Protein AF-A0A3R7CL82-F1 (afdb_monomer)

Foldseek 3Di:
DFDDDPDDDGDDDDDDDDPPDPDPDDPVVVVVVVVVVVVVVVVVCVVVPDDPVPDPVPDDPVVVVVVVVVVVVVVVVLVVVLVVLVVCQVCVVVVVHDNVNSPVSCVSNVVPVPPPLDLVQFPAKDALDCFPVCVVPNDNVQSLQKMWTDGNPDPGIDIDGHPDSVVVVVVRVVSVVVSVVVD

Structure (mmCIF, N/CA/C/O backbone):
data_AF-A0A3R7CL82-F1
#
_entry.id   AF-A0A3R7CL82-F1
#
loop_
_atom_site.group_PDB
_atom_site.id
_atom_site.type_symbol
_atom_site.label_atom_id
_atom_site.label_alt_id
_atom_site.label_comp_id
_atom_site.label_asym_id
_atom_site.label_entity_id
_atom_site.label_seq_id
_atom_site.pdbx_PDB_ins_code
_atom_site.Cartn_x
_atom_site.Cartn_y
_atom_site.Cartn_z
_atom_site.occupancy
_atom_site.B_iso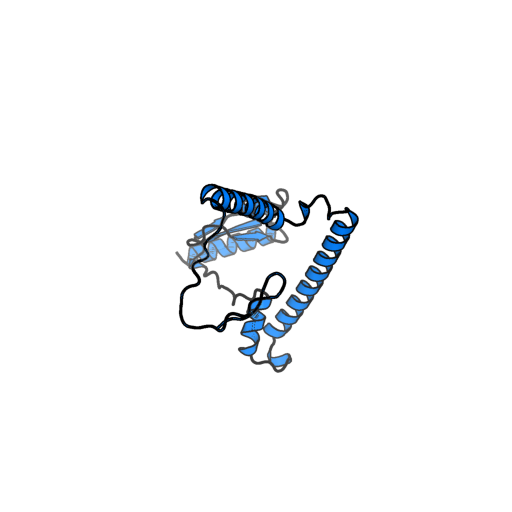_or_equiv
_atom_site.auth_seq_id
_atom_site.auth_comp_id
_atom_site.auth_asym_id
_atom_site.auth_atom_id
_atom_site.pdbx_PDB_model_num
ATOM 1 N N . HIS A 1 1 ? 61.650 28.612 25.345 1.00 35.94 1 HIS A N 1
ATOM 2 C CA . HIS A 1 1 ? 62.786 28.063 24.583 1.00 35.94 1 HIS A CA 1
ATOM 3 C C . HIS A 1 1 ? 62.285 26.930 23.707 1.00 35.94 1 HIS A C 1
ATOM 5 O O . HIS A 1 1 ? 61.922 25.889 24.235 1.00 35.94 1 HIS A O 1
ATOM 11 N N . VAL A 1 2 ? 62.213 27.158 22.397 1.00 36.62 2 VAL A N 1
ATOM 12 C CA . VAL A 1 2 ? 62.043 26.098 21.398 1.00 36.62 2 VAL A CA 1
ATOM 13 C C . VAL A 1 2 ? 63.301 26.139 20.539 1.00 36.62 2 VAL A C 1
ATOM 15 O O . VAL A 1 2 ? 63.672 27.192 20.025 1.00 36.62 2 VAL A O 1
ATOM 18 N N . VAL A 1 3 ? 64.001 25.010 20.523 1.00 43.88 3 VAL A N 1
ATOM 19 C CA . VAL A 1 3 ? 65.294 24.762 19.883 1.00 43.88 3 VAL A CA 1
ATOM 20 C C . VAL A 1 3 ? 65.017 23.897 18.654 1.00 43.88 3 VAL A C 1
ATOM 22 O O . VAL A 1 3 ? 64.330 22.890 18.787 1.00 43.88 3 VAL A O 1
ATOM 25 N N . GLY A 1 4 ? 65.542 24.262 17.482 1.00 36.81 4 GLY A N 1
ATOM 26 C CA . GLY A 1 4 ? 65.511 23.402 16.291 1.00 36.81 4 GLY A CA 1
ATOM 27 C C . GLY A 1 4 ? 65.486 24.181 14.976 1.00 36.81 4 GLY A C 1
ATOM 28 O O . GLY A 1 4 ? 64.544 24.919 14.711 1.00 36.81 4 GLY A O 1
ATOM 29 N N . GLY A 1 5 ? 66.550 24.045 14.179 1.00 44.22 5 GLY A N 1
ATOM 30 C CA . GLY A 1 5 ? 66.738 24.708 12.884 1.00 44.22 5 GLY A CA 1
ATOM 31 C C . GLY A 1 5 ? 66.072 24.000 11.696 1.00 44.22 5 GLY A C 1
ATOM 32 O O . GLY A 1 5 ? 65.353 23.015 11.851 1.00 44.22 5 GLY A O 1
ATOM 33 N N . LYS A 1 6 ? 66.329 24.535 10.492 1.00 43.16 6 LYS A N 1
A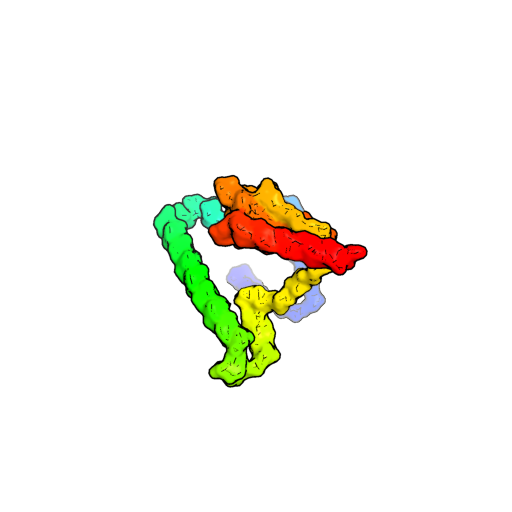TOM 34 C CA . LYS A 1 6 ? 65.741 24.113 9.206 1.00 43.16 6 LYS A CA 1
ATOM 35 C C . LYS A 1 6 ? 65.763 22.589 9.018 1.00 43.16 6 LYS A C 1
ATOM 37 O O . LYS A 1 6 ? 66.833 21.991 8.986 1.00 43.16 6 LYS A O 1
ATOM 42 N N . GLY A 1 7 ? 64.582 22.009 8.797 1.00 50.44 7 GLY A N 1
ATOM 43 C CA . GLY A 1 7 ? 64.414 20.609 8.396 1.00 50.44 7 GLY A CA 1
ATOM 44 C C . GLY A 1 7 ? 63.929 19.649 9.484 1.00 50.44 7 GLY A C 1
ATOM 45 O O . GLY A 1 7 ? 63.868 18.455 9.216 1.00 50.44 7 GLY A O 1
ATOM 46 N N . LEU A 1 8 ? 63.550 20.131 10.674 1.00 42.94 8 LEU A N 1
ATOM 47 C CA . LEU A 1 8 ? 62.968 19.287 11.727 1.00 42.94 8 LEU A CA 1
ATOM 48 C C . LEU A 1 8 ? 61.596 19.803 12.202 1.00 42.94 8 LEU A C 1
ATOM 50 O O . LEU A 1 8 ? 61.388 21.020 12.227 1.00 42.94 8 LEU A O 1
ATOM 54 N N . PRO A 1 9 ? 60.654 18.907 12.579 1.00 43.50 9 PRO A N 1
ATOM 55 C CA . PRO A 1 9 ? 59.331 19.297 13.053 1.00 43.50 9 PRO A CA 1
ATOM 56 C C . PRO A 1 9 ? 59.436 20.087 14.352 1.00 43.50 9 PRO A C 1
ATOM 58 O O . PRO A 1 9 ? 60.086 19.668 15.308 1.00 43.50 9 PRO A O 1
ATOM 61 N N . THR A 1 10 ? 58.772 21.236 14.392 1.00 48.16 10 THR A N 1
ATOM 62 C CA . THR A 1 10 ? 58.684 22.050 15.599 1.00 48.16 10 THR A CA 1
ATOM 63 C C . THR A 1 10 ? 57.483 21.583 16.417 1.00 48.16 10 THR A C 1
ATOM 65 O O . THR A 1 10 ? 56.342 21.877 16.067 1.00 48.16 10 THR A O 1
ATOM 68 N N . GLU A 1 11 ? 57.716 20.847 17.505 1.00 38.22 11 GLU A N 1
ATOM 69 C CA . GLU A 1 11 ? 56.657 20.564 18.476 1.00 38.22 11 GLU A CA 1
ATOM 70 C C . GLU A 1 11 ? 56.355 21.817 19.300 1.00 38.22 11 GLU A C 1
ATOM 72 O O . GLU A 1 11 ? 57.213 22.362 20.001 1.00 38.22 11 GLU A O 1
ATOM 77 N N . VAL A 1 12 ? 55.106 22.273 19.230 1.00 44.00 12 VAL A N 1
ATOM 78 C CA . VAL A 1 12 ? 54.615 23.398 20.023 1.00 44.00 12 VAL A CA 1
ATOM 79 C C . VAL A 1 12 ? 53.795 22.838 21.178 1.00 44.00 12 VAL A C 1
ATOM 81 O O . VAL A 1 12 ? 52.704 22.306 20.981 1.00 44.00 12 VAL A O 1
ATOM 84 N N . LYS A 1 13 ? 54.311 22.963 22.406 1.00 40.12 13 LYS A N 1
ATOM 85 C CA . LYS A 1 13 ? 53.528 22.674 23.612 1.00 40.12 13 LYS A CA 1
ATOM 86 C C . LYS A 1 13 ? 52.378 23.678 23.720 1.00 40.12 13 LYS A C 1
ATOM 88 O O . LYS A 1 13 ? 52.596 24.886 23.765 1.00 40.12 13 LYS A O 1
ATOM 93 N N . SER A 1 14 ? 51.164 23.134 23.751 1.00 53.69 14 SER A N 1
ATOM 94 C CA . SER A 1 14 ? 49.891 23.838 23.896 1.00 53.69 14 SER A CA 1
ATOM 95 C C . SER A 1 14 ? 49.857 24.727 25.141 1.00 53.69 14 SER A C 1
ATOM 97 O O . SER A 1 14 ? 50.004 24.244 26.262 1.00 53.69 14 SER A O 1
ATOM 99 N N . GLY A 1 15 ? 49.581 26.013 24.930 1.00 38.22 15 GLY A N 1
ATOM 100 C CA . GLY A 1 15 ? 49.243 26.973 25.974 1.00 38.22 15 GLY A CA 1
ATOM 101 C C . GLY A 1 15 ? 48.329 28.061 25.415 1.00 38.22 15 GLY A C 1
ATOM 102 O O . GLY A 1 15 ? 48.814 29.017 24.825 1.00 38.22 15 GLY A O 1
ATOM 103 N N . ALA A 1 16 ? 47.016 27.868 25.569 1.00 47.25 16 ALA A N 1
ATOM 104 C CA . ALA A 1 16 ? 45.955 28.885 25.645 1.00 47.25 16 ALA A CA 1
ATOM 105 C C . ALA A 1 16 ? 46.023 30.136 24.734 1.00 47.25 16 ALA A C 1
ATOM 107 O O . ALA A 1 16 ? 45.579 31.209 25.137 1.00 47.25 16 ALA A O 1
ATOM 108 N N . SER A 1 17 ? 46.514 30.028 23.501 1.00 40.94 17 SER A N 1
ATOM 109 C CA . SER A 1 17 ? 46.509 31.141 22.551 1.00 40.94 17 SER A CA 1
ATOM 110 C C . SER A 1 17 ? 45.987 30.660 21.208 1.00 40.94 17 SER A C 1
ATOM 112 O O . SER A 1 17 ? 46.495 29.686 20.652 1.00 40.94 17 SER A O 1
ATOM 114 N N . ALA A 1 18 ? 44.934 31.317 20.717 1.00 41.88 18 ALA A N 1
ATOM 115 C CA . ALA A 1 18 ? 44.385 31.086 19.391 1.00 41.88 18 ALA A CA 1
ATOM 116 C C . ALA A 1 18 ? 45.522 31.141 18.361 1.00 41.88 18 ALA A C 1
ATOM 118 O O . ALA A 1 18 ? 46.215 32.152 18.232 1.00 41.88 18 ALA A O 1
ATOM 119 N N . THR A 1 19 ? 45.732 30.042 17.642 1.00 41.00 19 THR A N 1
ATOM 120 C CA . THR A 1 19 ? 46.713 29.957 16.563 1.00 41.00 19 THR A CA 1
ATOM 121 C C . THR A 1 19 ? 46.242 30.827 15.402 1.00 41.00 19 THR A C 1
ATOM 123 O O . THR A 1 19 ? 45.539 30.384 14.496 1.00 41.00 19 THR A O 1
ATOM 126 N N . VAL A 1 20 ? 46.612 32.107 15.428 1.00 41.69 20 VAL A N 1
ATOM 127 C CA . VAL A 1 20 ? 46.465 32.992 14.272 1.00 41.69 20 VAL A CA 1
ATOM 128 C C . VAL A 1 20 ? 47.456 32.517 13.214 1.00 41.69 20 VAL A C 1
ATOM 130 O O . VAL A 1 20 ? 48.653 32.794 13.282 1.00 41.69 20 VAL A O 1
ATOM 133 N N . PHE A 1 21 ? 46.950 31.772 12.235 1.00 44.28 21 PHE A N 1
ATOM 134 C CA . PHE A 1 21 ? 47.691 31.429 11.029 1.00 44.28 21 PHE A CA 1
ATOM 135 C C . PHE A 1 21 ? 47.950 32.713 10.231 1.00 44.28 21 PHE A C 1
ATOM 137 O O . PHE A 1 21 ? 47.056 33.235 9.568 1.00 44.28 21 PHE A O 1
ATOM 144 N N . ARG A 1 22 ? 49.180 33.236 10.285 1.00 45.91 22 ARG A N 1
ATOM 145 C CA . ARG A 1 22 ? 49.650 34.214 9.296 1.00 45.91 22 ARG A CA 1
ATOM 146 C C . ARG A 1 22 ? 49.996 33.456 8.022 1.00 45.91 22 ARG A C 1
ATOM 148 O O . ARG A 1 22 ? 51.036 32.812 7.941 1.00 45.91 22 ARG A O 1
ATOM 155 N N . THR A 1 23 ? 49.097 33.499 7.047 1.00 50.88 23 THR A N 1
ATOM 156 C CA . THR A 1 23 ? 49.367 32.981 5.708 1.00 50.88 23 THR A CA 1
ATOM 157 C C . THR A 1 23 ? 50.301 33.944 4.980 1.00 50.88 23 THR A C 1
ATOM 159 O O . THR A 1 23 ? 49.985 35.122 4.861 1.00 50.88 23 THR A O 1
ATOM 162 N N . GLU A 1 24 ? 51.420 33.451 4.443 1.00 53.59 24 GLU A N 1
ATOM 163 C CA . GLU A 1 24 ? 52.333 34.221 3.567 1.00 53.59 24 GLU A CA 1
ATOM 164 C C . GLU A 1 24 ? 51.698 34.615 2.215 1.00 53.59 24 GLU A C 1
ATOM 166 O O . GLU A 1 24 ? 52.339 35.238 1.377 1.00 53.59 24 GLU A O 1
ATOM 171 N N . HIS A 1 25 ? 50.442 34.227 1.983 1.00 52.84 25 HIS A N 1
ATOM 172 C CA . HIS A 1 25 ? 49.722 34.408 0.730 1.00 52.84 25 HIS A CA 1
ATOM 173 C C . HIS A 1 25 ? 48.609 35.447 0.911 1.00 52.84 25 HIS A C 1
ATOM 175 O O . HIS A 1 25 ? 47.869 35.390 1.897 1.00 52.84 25 HIS A O 1
ATOM 181 N N . ASP A 1 26 ? 48.469 36.358 -0.058 1.00 57.66 26 ASP A N 1
ATOM 182 C CA . ASP A 1 26 ? 47.441 37.404 -0.055 1.00 57.66 26 ASP A CA 1
ATOM 183 C C . ASP A 1 26 ? 46.019 36.826 0.058 1.00 57.66 26 ASP A C 1
ATOM 185 O O . ASP A 1 26 ? 45.717 35.734 -0.432 1.00 57.66 26 ASP A O 1
ATOM 189 N N . MET A 1 27 ? 45.101 37.596 0.656 1.00 60.28 27 MET A N 1
ATOM 190 C CA . MET A 1 27 ? 43.686 37.221 0.834 1.00 60.28 27 MET A CA 1
ATOM 191 C C . MET A 1 27 ? 43.013 36.797 -0.488 1.00 60.28 27 MET A C 1
ATOM 193 O O . MET A 1 27 ? 42.143 35.925 -0.509 1.00 60.28 27 MET A O 1
ATOM 197 N N . SER A 1 28 ? 43.458 37.363 -1.612 1.00 62.88 28 SER A N 1
ATOM 198 C CA . SER A 1 28 ? 43.033 36.991 -2.966 1.00 62.88 28 SER A CA 1
ATOM 199 C C . SER A 1 28 ? 43.349 35.528 -3.311 1.00 62.88 28 SER A C 1
ATOM 201 O O . SER A 1 28 ? 42.515 34.840 -3.905 1.00 62.88 28 SER A O 1
ATOM 203 N N . TRP A 1 29 ? 44.508 35.018 -2.890 1.00 72.50 29 TRP A N 1
ATOM 204 C CA . TRP A 1 29 ? 44.912 33.628 -3.092 1.00 72.50 29 TRP A CA 1
ATOM 205 C C . TRP A 1 29 ? 44.060 32.674 -2.252 1.00 72.50 29 TRP A C 1
ATOM 207 O O . TRP A 1 29 ? 43.570 31.668 -2.770 1.00 72.50 29 TRP A O 1
ATOM 217 N N . VAL A 1 30 ? 43.811 33.017 -0.984 1.00 68.38 30 VAL A N 1
ATOM 218 C CA . VAL A 1 30 ? 42.963 32.217 -0.081 1.00 68.38 30 VAL A CA 1
ATOM 219 C C . VAL A 1 30 ? 41.537 32.108 -0.632 1.00 68.38 30 VAL A C 1
ATOM 221 O O . VAL A 1 30 ? 40.987 31.008 -0.728 1.00 68.38 30 VAL A O 1
ATOM 224 N N . LEU A 1 31 ? 40.957 33.223 -1.087 1.00 70.88 31 LEU A N 1
ATOM 225 C CA . LEU A 1 31 ? 39.633 33.235 -1.717 1.00 70.88 31 LEU A CA 1
ATOM 226 C C . LEU A 1 31 ? 39.598 32.410 -3.014 1.00 70.88 31 LEU A C 1
ATOM 228 O O . LEU A 1 31 ? 38.618 31.702 -3.269 1.00 70.88 31 LEU A O 1
ATOM 232 N N . ALA A 1 32 ? 40.673 32.428 -3.807 1.00 68.75 32 ALA A N 1
ATOM 233 C CA . ALA A 1 32 ? 40.784 31.601 -5.007 1.00 68.75 32 ALA A CA 1
ATOM 234 C C . ALA A 1 32 ? 40.814 30.096 -4.679 1.00 68.75 32 ALA A C 1
ATOM 236 O O . ALA A 1 32 ? 40.158 29.307 -5.372 1.00 68.75 32 ALA A O 1
ATOM 237 N N . GLN A 1 33 ? 41.503 29.689 -3.604 1.00 70.75 33 GLN A N 1
ATOM 238 C CA . GLN A 1 33 ? 41.496 28.295 -3.147 1.00 70.75 33 GLN A CA 1
ATOM 239 C C . GLN A 1 33 ? 40.114 27.871 -2.642 1.00 70.75 33 GLN A C 1
ATOM 241 O O . GLN A 1 33 ? 39.613 26.822 -3.051 1.00 70.75 33 GLN A O 1
ATOM 246 N N . LEU A 1 34 ? 39.440 28.706 -1.845 1.00 73.06 34 LEU A N 1
ATOM 247 C CA . LEU A 1 34 ? 38.078 28.426 -1.375 1.00 73.06 34 LEU A CA 1
ATOM 248 C C . LEU A 1 34 ? 37.084 28.295 -2.541 1.00 73.06 34 LEU A C 1
ATOM 250 O O . LEU A 1 34 ? 36.252 27.385 -2.555 1.00 73.06 34 LEU A O 1
ATOM 254 N N . ALA A 1 35 ? 37.208 29.128 -3.578 1.00 73.69 35 ALA A N 1
ATOM 255 C CA . ALA A 1 35 ? 36.396 29.014 -4.790 1.00 73.69 35 ALA A CA 1
ATOM 256 C C . ALA A 1 35 ? 36.679 27.723 -5.585 1.00 73.69 35 ALA A C 1
ATOM 258 O O . ALA A 1 35 ? 35.781 27.170 -6.234 1.00 73.69 35 ALA A O 1
ATOM 259 N N . ARG A 1 36 ? 37.920 27.223 -5.550 1.00 73.06 36 ARG A N 1
ATOM 260 C CA . ARG A 1 36 ? 38.311 25.951 -6.173 1.00 73.06 36 ARG A CA 1
ATOM 261 C C . ARG A 1 36 ? 37.744 24.761 -5.396 1.00 73.06 36 ARG A C 1
ATOM 263 O O . ARG A 1 36 ? 37.133 23.893 -6.018 1.00 73.06 36 ARG A O 1
ATOM 270 N N . ILE A 1 37 ? 37.835 24.783 -4.065 1.00 73.88 37 ILE A N 1
ATOM 271 C CA . ILE A 1 37 ? 37.218 23.786 -3.173 1.00 73.88 37 ILE A CA 1
ATOM 272 C C . ILE A 1 37 ? 35.705 23.749 -3.391 1.00 73.88 37 ILE A C 1
ATOM 274 O O . ILE A 1 37 ? 35.151 22.682 -3.640 1.00 73.88 37 ILE A O 1
ATOM 278 N N . ARG A 1 38 ? 35.037 24.911 -3.422 1.00 71.69 38 ARG A N 1
ATOM 279 C CA . ARG A 1 38 ? 33.595 25.003 -3.695 1.00 71.69 38 ARG A CA 1
ATOM 280 C C . ARG A 1 38 ? 33.213 24.367 -5.033 1.00 71.69 38 ARG A C 1
ATOM 282 O O . ARG A 1 38 ? 32.187 23.699 -5.115 1.00 71.69 38 ARG A O 1
ATOM 289 N N . ARG A 1 39 ? 34.014 24.557 -6.088 1.00 74.12 39 ARG A N 1
ATOM 290 C CA . ARG A 1 39 ? 33.761 23.938 -7.402 1.00 74.12 39 ARG A CA 1
ATOM 291 C C . ARG A 1 39 ? 33.906 22.420 -7.370 1.00 74.12 39 ARG A C 1
ATOM 293 O O . ARG A 1 39 ? 33.067 21.739 -7.956 1.00 74.12 39 ARG A O 1
ATOM 300 N N . VAL A 1 40 ? 34.936 21.904 -6.703 1.00 71.44 40 VAL A N 1
ATOM 301 C CA . VAL A 1 40 ? 35.149 20.456 -6.552 1.00 71.44 40 VAL A CA 1
ATOM 302 C C . VAL A 1 40 ? 34.033 19.844 -5.711 1.00 71.44 40 VAL A C 1
ATOM 304 O O . VAL A 1 40 ? 33.397 18.904 -6.168 1.00 71.44 40 VAL A O 1
ATOM 307 N N . ALA A 1 41 ? 33.703 20.443 -4.565 1.00 66.69 41 ALA A N 1
ATOM 308 C CA . ALA A 1 41 ? 32.611 19.997 -3.704 1.00 66.69 41 ALA A CA 1
ATOM 309 C C . ALA A 1 41 ? 31.258 20.021 -4.431 1.00 66.69 41 ALA A C 1
ATOM 311 O O . ALA A 1 41 ? 30.503 19.059 -4.354 1.00 66.69 41 ALA A O 1
ATOM 312 N N . LYS A 1 42 ? 30.970 21.074 -5.213 1.00 69.12 42 LYS A N 1
ATOM 313 C CA . LYS A 1 42 ? 29.750 21.144 -6.033 1.00 69.12 42 LYS A CA 1
ATOM 314 C C . LYS A 1 42 ? 29.706 20.029 -7.079 1.00 69.12 42 LYS A C 1
ATOM 316 O O . LYS A 1 42 ? 28.656 19.425 -7.260 1.00 69.12 42 LYS A O 1
ATOM 321 N N . ARG A 1 43 ? 30.824 19.739 -7.756 1.00 64.44 43 ARG A N 1
ATOM 322 C CA . ARG A 1 43 ? 30.907 18.622 -8.712 1.00 64.44 43 ARG A CA 1
ATOM 323 C C . ARG A 1 43 ? 30.720 17.276 -8.021 1.00 64.44 43 ARG A C 1
ATOM 325 O O . ARG A 1 43 ? 29.951 16.476 -8.531 1.00 64.44 43 ARG A O 1
ATOM 332 N N . GLN A 1 44 ? 31.348 17.074 -6.867 1.00 60.91 44 GLN A N 1
ATOM 333 C CA . GLN A 1 44 ? 31.248 15.839 -6.095 1.00 60.91 44 GLN A CA 1
ATOM 334 C C . GLN A 1 44 ? 29.811 15.596 -5.622 1.00 60.91 44 GLN A C 1
ATOM 336 O O . GLN A 1 44 ? 29.248 14.559 -5.930 1.00 60.91 44 GLN A O 1
ATOM 341 N N . LEU A 1 45 ? 29.155 16.606 -5.040 1.00 60.44 45 LEU A N 1
ATOM 342 C CA . LEU A 1 45 ? 27.725 16.563 -4.706 1.00 60.44 45 LEU A CA 1
ATOM 343 C C . LEU A 1 45 ? 26.837 16.270 -5.925 1.00 60.44 45 LEU A C 1
ATOM 345 O O . LEU A 1 45 ? 25.829 15.592 -5.800 1.00 60.44 45 LEU A O 1
ATOM 349 N N . THR A 1 46 ? 27.204 16.758 -7.113 1.00 60.97 46 THR A N 1
ATOM 350 C CA . THR A 1 46 ? 26.435 16.511 -8.348 1.00 60.97 46 THR A CA 1
ATOM 351 C C . THR A 1 46 ? 26.656 15.102 -8.910 1.00 60.97 46 THR A C 1
ATOM 353 O O . THR A 1 46 ? 25.851 14.648 -9.717 1.00 60.97 46 THR A O 1
ATOM 356 N N . VAL A 1 47 ? 27.745 14.427 -8.538 1.00 58.53 47 VAL A N 1
ATOM 357 C CA . VAL A 1 47 ? 28.073 13.058 -8.965 1.00 58.53 47 VAL A CA 1
ATOM 358 C C . VAL A 1 47 ? 27.573 12.042 -7.937 1.00 58.53 47 VAL A C 1
ATOM 360 O O . VAL A 1 47 ? 26.944 11.070 -8.331 1.00 58.53 47 VAL A O 1
ATOM 363 N N . ASP A 1 48 ? 27.760 12.303 -6.644 1.00 54.00 48 ASP A N 1
ATOM 364 C CA . ASP A 1 48 ? 27.333 11.418 -5.551 1.00 54.00 48 ASP A CA 1
ATOM 365 C C . ASP A 1 48 ? 25.815 11.444 -5.324 1.00 54.00 48 ASP A C 1
ATOM 367 O O . ASP A 1 48 ? 25.250 10.471 -4.836 1.00 54.00 48 ASP A O 1
ATOM 371 N N . ALA A 1 49 ? 25.131 12.531 -5.702 1.00 52.56 49 ALA A N 1
ATOM 372 C CA . ALA A 1 49 ? 23.668 12.606 -5.659 1.00 52.56 49 ALA A CA 1
ATOM 373 C C . ALA A 1 49 ? 22.985 12.008 -6.900 1.00 52.56 49 ALA A C 1
ATOM 375 O O . ALA A 1 49 ? 21.756 12.051 -6.996 1.00 52.56 49 ALA A O 1
ATOM 376 N N . ARG A 1 50 ? 23.743 11.489 -7.876 1.00 51.62 50 ARG A N 1
ATOM 377 C CA . ARG A 1 50 ? 23.142 10.812 -9.028 1.00 51.62 50 ARG A CA 1
ATOM 378 C C . ARG A 1 50 ? 22.746 9.389 -8.644 1.00 51.62 50 ARG A C 1
ATOM 380 O O . ARG A 1 50 ? 23.536 8.697 -8.001 1.00 51.62 50 ARG A O 1
ATOM 387 N N . PRO A 1 51 ? 21.561 8.922 -9.069 1.00 52.94 51 PRO A N 1
ATOM 388 C CA . PRO A 1 51 ? 21.233 7.507 -9.023 1.00 52.94 51 PRO A CA 1
ATOM 389 C C . PRO A 1 51 ? 22.370 6.693 -9.648 1.00 52.94 51 PRO A C 1
ATOM 391 O O . PRO A 1 51 ? 22.936 7.085 -10.667 1.00 52.94 51 PRO A O 1
ATOM 394 N N . PHE A 1 52 ? 22.712 5.554 -9.051 1.00 51.78 52 PHE A N 1
ATOM 395 C CA . PHE A 1 52 ? 23.862 4.744 -9.472 1.00 51.78 52 PHE A CA 1
ATOM 396 C C . PHE A 1 52 ? 23.818 4.300 -10.948 1.00 51.78 52 PHE A C 1
ATOM 398 O O . PHE A 1 52 ? 24.855 3.984 -11.530 1.00 51.78 52 PHE A O 1
ATOM 405 N N . TYR A 1 53 ? 22.631 4.313 -11.558 1.00 52.19 53 TYR A N 1
ATOM 406 C CA . TYR A 1 53 ? 22.397 4.021 -12.970 1.00 52.19 53 TYR A CA 1
ATOM 407 C C . TYR A 1 53 ? 22.915 5.106 -13.933 1.00 52.19 53 TYR A C 1
ATOM 409 O O . TYR A 1 53 ? 23.150 4.810 -15.101 1.00 52.19 53 TYR A O 1
ATOM 417 N N . ASP A 1 54 ? 23.158 6.330 -13.452 1.00 54.47 54 ASP A N 1
ATOM 418 C CA . ASP A 1 54 ? 23.638 7.463 -14.259 1.00 54.47 54 ASP A CA 1
ATOM 419 C C . ASP A 1 54 ? 25.173 7.566 -14.305 1.00 54.47 54 ASP A C 1
ATOM 421 O O . ASP A 1 54 ? 25.718 8.540 -14.837 1.00 54.47 54 ASP A O 1
ATOM 425 N N . ASN A 1 55 ? 25.894 6.599 -13.722 1.00 53.12 55 ASN A N 1
ATOM 426 C CA . ASN A 1 55 ? 27.352 6.596 -13.707 1.00 53.12 55 ASN A CA 1
ATOM 427 C C . ASN A 1 55 ? 27.916 5.803 -14.908 1.00 53.12 55 ASN A C 1
ATOM 429 O O . ASN A 1 55 ? 27.922 4.569 -14.876 1.00 53.12 55 ASN A O 1
ATOM 433 N N . PRO A 1 56 ? 28.437 6.476 -15.955 1.00 54.72 56 PRO A N 1
ATOM 434 C CA . PRO A 1 56 ? 28.823 5.844 -17.221 1.00 54.72 56 PRO A CA 1
ATOM 435 C C . PRO A 1 56 ? 30.033 4.902 -17.117 1.00 54.72 56 PRO A C 1
ATOM 437 O O . PRO A 1 56 ? 30.356 4.220 -18.085 1.00 54.72 56 PRO A O 1
ATOM 440 N N . THR A 1 57 ? 30.719 4.852 -15.972 1.00 55.00 57 THR A N 1
ATOM 441 C CA . THR A 1 57 ? 31.867 3.958 -15.744 1.00 55.00 57 THR A CA 1
ATOM 442 C C . THR A 1 57 ? 31.520 2.702 -14.938 1.00 55.00 57 THR A C 1
ATOM 444 O O . THR A 1 57 ? 32.353 1.799 -14.845 1.00 55.00 57 THR A O 1
ATOM 447 N N . VAL A 1 58 ? 30.312 2.604 -14.364 1.00 53.53 58 VAL A N 1
ATOM 448 C CA . VAL A 1 58 ? 29.947 1.530 -13.413 1.00 53.53 58 VAL A CA 1
ATOM 449 C C . VAL A 1 58 ? 29.010 0.477 -14.021 1.00 53.53 58 VAL A C 1
ATOM 451 O O . VAL A 1 58 ? 29.048 -0.687 -13.608 1.00 53.53 58 VAL A O 1
ATOM 454 N N . THR A 1 59 ? 28.221 0.823 -15.034 1.00 56.19 59 THR A N 1
ATOM 455 C CA . THR A 1 59 ? 27.100 0.005 -15.516 1.00 56.19 59 THR A CA 1
ATOM 456 C C . THR A 1 59 ? 27.413 -0.740 -16.815 1.00 56.19 59 THR A C 1
ATOM 458 O O . THR A 1 59 ? 27.027 -0.338 -17.909 1.00 56.19 59 THR A O 1
ATOM 461 N N . SER A 1 60 ? 28.060 -1.906 -16.713 1.00 67.56 60 SER A N 1
ATOM 462 C CA . SER A 1 60 ? 27.838 -2.918 -17.752 1.00 67.56 60 SER A CA 1
ATOM 463 C C . SER A 1 60 ? 26.414 -3.456 -17.595 1.00 67.56 60 SER A C 1
ATOM 465 O O . SER A 1 60 ? 25.959 -3.681 -16.472 1.00 67.56 60 SER A O 1
ATOM 467 N N . ARG A 1 61 ? 25.706 -3.680 -18.706 1.00 65.38 61 ARG A N 1
ATOM 468 C CA . ARG A 1 61 ? 24.332 -4.214 -18.705 1.00 65.38 61 ARG A CA 1
ATOM 469 C C . ARG A 1 61 ? 24.188 -5.465 -17.825 1.00 65.38 61 ARG A C 1
ATOM 471 O O . ARG A 1 61 ? 23.288 -5.527 -17.006 1.00 65.38 61 ARG A O 1
ATOM 478 N N . GLY A 1 62 ? 25.177 -6.362 -17.853 1.00 72.94 62 GLY A N 1
ATOM 479 C CA . GLY A 1 62 ? 25.188 -7.556 -16.999 1.00 72.94 62 GLY A CA 1
ATOM 480 C C . GLY A 1 62 ? 25.294 -7.295 -15.487 1.00 72.94 62 GLY A C 1
ATOM 481 O O . GLY A 1 62 ? 24.868 -8.136 -14.702 1.00 72.94 62 GLY A O 1
ATOM 482 N N . LYS A 1 63 ? 25.837 -6.151 -15.041 1.00 70.00 63 LYS A N 1
ATOM 483 C CA . LYS A 1 63 ? 25.777 -5.762 -13.620 1.00 70.00 63 LYS A CA 1
ATOM 484 C C . LYS A 1 63 ? 24.381 -5.275 -13.240 1.00 70.00 63 LYS A C 1
ATOM 486 O O . LYS A 1 63 ? 23.937 -5.597 -12.146 1.00 70.00 63 LYS A O 1
ATOM 491 N N . ILE A 1 64 ? 23.705 -4.545 -14.131 1.00 69.38 64 ILE A N 1
ATOM 492 C CA . ILE A 1 64 ? 22.312 -4.118 -13.930 1.00 69.38 64 ILE A CA 1
ATOM 493 C C . ILE A 1 64 ? 21.413 -5.351 -13.825 1.00 69.38 64 ILE A C 1
ATOM 495 O O . ILE A 1 64 ? 20.745 -5.509 -12.810 1.00 69.38 64 ILE A O 1
ATOM 499 N N . ASP A 1 65 ? 21.502 -6.276 -14.784 1.00 70.69 65 ASP A N 1
ATOM 500 C CA . ASP A 1 65 ? 20.690 -7.502 -14.797 1.00 70.69 65 ASP A CA 1
ATOM 501 C C . ASP A 1 65 ? 20.907 -8.347 -13.523 1.00 70.69 65 ASP A C 1
ATOM 503 O O . ASP A 1 65 ? 19.973 -8.921 -12.961 1.00 70.69 65 ASP A O 1
ATOM 507 N N . ARG A 1 66 ? 22.150 -8.402 -13.019 1.00 75.88 66 ARG A N 1
ATOM 508 C CA . ARG A 1 66 ? 22.468 -9.086 -11.758 1.00 75.88 66 ARG A CA 1
ATOM 509 C C . ARG A 1 66 ? 21.857 -8.383 -10.546 1.00 75.88 66 ARG A C 1
ATOM 511 O O . ARG A 1 66 ? 21.329 -9.064 -9.672 1.00 75.88 66 ARG A O 1
ATOM 518 N N . PHE A 1 67 ? 21.926 -7.054 -10.484 1.00 78.44 67 PHE A N 1
ATOM 519 C CA . PHE A 1 67 ? 21.302 -6.297 -9.400 1.00 78.44 67 PHE A CA 1
ATOM 520 C C . PHE A 1 67 ? 19.780 -6.423 -9.424 1.00 78.44 67 PHE A C 1
ATOM 522 O O . PHE A 1 67 ? 19.18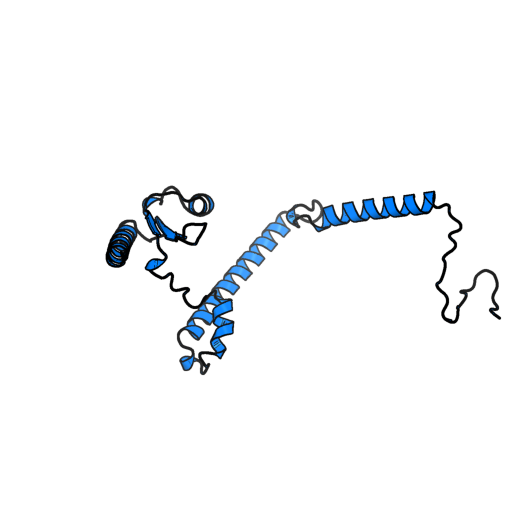7 -6.635 -8.373 1.00 78.44 67 PHE A O 1
ATOM 529 N N . GLU A 1 68 ? 19.151 -6.368 -10.597 1.00 72.50 68 GLU A N 1
ATOM 530 C CA . GLU A 1 68 ? 17.710 -6.604 -10.745 1.00 72.50 68 GLU A CA 1
ATOM 531 C C . GLU A 1 68 ? 17.323 -8.005 -10.258 1.00 72.50 68 GLU A C 1
ATOM 533 O O . GLU A 1 68 ? 16.379 -8.160 -9.481 1.00 72.50 68 GLU A O 1
ATOM 538 N N . TYR A 1 69 ? 18.100 -9.028 -10.627 1.00 79.69 69 TYR A N 1
ATOM 539 C CA . TYR A 1 69 ? 17.890 -10.384 -10.126 1.00 79.69 69 TYR A CA 1
ATOM 540 C C . TYR A 1 69 ? 18.003 -10.472 -8.595 1.00 79.69 69 TYR A C 1
ATOM 542 O O . TYR A 1 69 ? 17.156 -11.094 -7.946 1.00 79.69 69 TYR A O 1
ATOM 550 N N . GLU A 1 70 ? 19.034 -9.858 -8.007 1.00 81.75 70 GLU A N 1
ATOM 551 C CA . GLU A 1 70 ? 19.247 -9.841 -6.556 1.00 81.75 70 GLU A CA 1
ATOM 552 C C . GLU A 1 70 ? 18.118 -9.086 -5.830 1.00 81.75 70 GLU A C 1
ATOM 554 O O . GLU A 1 70 ? 17.614 -9.579 -4.818 1.00 81.75 70 GLU A O 1
ATOM 559 N N . ILE A 1 71 ? 17.639 -7.965 -6.383 1.00 77.00 71 ILE A N 1
ATOM 560 C CA . ILE A 1 71 ? 16.475 -7.224 -5.871 1.00 77.00 71 ILE A CA 1
ATOM 561 C C . ILE A 1 71 ? 15.233 -8.119 -5.878 1.00 77.00 71 ILE A C 1
ATOM 563 O O . ILE A 1 71 ? 14.608 -8.299 -4.834 1.00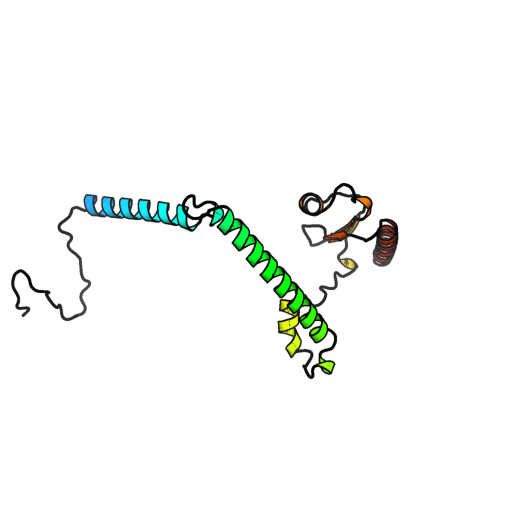 77.00 71 ILE A O 1
ATOM 567 N N . HIS A 1 72 ? 14.916 -8.774 -6.996 1.00 73.94 72 HIS A N 1
ATOM 568 C CA . HIS A 1 72 ? 13.753 -9.663 -7.076 1.00 73.94 72 HIS A CA 1
ATOM 569 C C . HIS A 1 72 ? 13.860 -10.898 -6.172 1.00 73.94 72 HIS A C 1
ATOM 571 O O . HIS A 1 72 ? 12.850 -11.440 -5.710 1.00 73.94 72 HIS A O 1
ATOM 577 N N . ALA A 1 73 ? 15.071 -11.400 -5.923 1.00 80.12 73 ALA A N 1
ATOM 578 C CA . ALA A 1 73 ? 15.285 -12.472 -4.957 1.00 80.12 73 ALA A CA 1
ATOM 579 C C . ALA A 1 73 ? 14.992 -11.995 -3.523 1.00 80.12 73 ALA A C 1
ATOM 581 O O . ALA A 1 73 ? 14.280 -12.684 -2.787 1.00 80.12 73 ALA A O 1
ATOM 582 N N . LEU A 1 74 ? 15.469 -10.802 -3.156 1.00 80.69 74 LEU A N 1
ATOM 583 C CA . LEU A 1 74 ? 15.208 -10.187 -1.853 1.00 80.69 74 LEU A CA 1
ATOM 584 C C . LEU A 1 74 ? 13.727 -9.838 -1.666 1.00 80.69 74 LEU A C 1
ATOM 586 O O . LEU A 1 74 ? 13.173 -10.088 -0.597 1.00 80.69 74 LEU A O 1
ATOM 590 N N . GLU A 1 75 ? 13.052 -9.341 -2.701 1.00 71.94 75 GLU A N 1
ATOM 591 C CA . GLU A 1 75 ? 11.609 -9.071 -2.679 1.00 71.94 75 GLU A CA 1
ATOM 592 C C . GLU A 1 75 ? 10.797 -10.345 -2.414 1.00 71.94 75 GLU A C 1
ATOM 594 O O . GLU A 1 75 ? 9.885 -10.341 -1.581 1.00 71.94 75 GLU A O 1
ATOM 599 N N . ARG A 1 76 ? 11.161 -11.465 -3.056 1.00 73.69 76 ARG A N 1
ATOM 600 C CA . ARG A 1 76 ? 10.533 -12.773 -2.807 1.00 73.69 76 ARG A CA 1
ATOM 601 C C . ARG A 1 76 ? 10.761 -13.260 -1.379 1.00 73.69 76 ARG A C 1
ATOM 603 O O . ARG A 1 76 ? 9.823 -13.745 -0.746 1.00 73.69 76 ARG A O 1
ATOM 610 N N . GLN A 1 77 ? 11.978 -13.114 -0.854 1.00 79.44 77 GLN A N 1
ATOM 611 C CA . GLN A 1 77 ? 12.283 -13.468 0.535 1.00 79.44 77 GLN A CA 1
ATOM 612 C C . GLN A 1 77 ? 11.494 -12.602 1.522 1.00 79.44 77 GLN A C 1
ATOM 614 O O . GLN A 1 77 ? 10.892 -13.124 2.460 1.00 79.44 77 GLN A O 1
ATOM 619 N N . LEU A 1 78 ? 11.421 -11.292 1.280 1.00 77.50 78 LEU A N 1
ATOM 620 C CA . LEU A 1 78 ? 10.639 -10.372 2.098 1.00 77.50 78 LEU A CA 1
ATOM 621 C C . LEU A 1 78 ? 9.146 -10.732 2.078 1.00 77.50 78 LEU A C 1
ATOM 623 O O . LEU A 1 78 ? 8.498 -10.726 3.125 1.00 77.50 78 LEU A O 1
ATOM 627 N N . ALA A 1 79 ? 8.597 -11.084 0.912 1.00 71.56 79 ALA A N 1
ATOM 628 C CA . ALA A 1 79 ? 7.215 -11.541 0.787 1.00 71.56 79 ALA A CA 1
ATOM 629 C C . ALA A 1 79 ? 6.962 -12.826 1.592 1.00 71.56 79 ALA A C 1
ATOM 631 O O . ALA A 1 79 ? 5.965 -12.910 2.311 1.00 71.56 79 ALA A O 1
ATOM 632 N N . HIS A 1 80 ? 7.886 -13.789 1.537 1.00 79.81 80 HIS A N 1
ATOM 633 C CA . HIS A 1 80 ? 7.806 -15.021 2.322 1.00 79.81 80 HIS A CA 1
ATOM 634 C C . HIS A 1 80 ? 7.795 -14.745 3.834 1.00 79.81 80 HIS A C 1
ATOM 636 O O . HIS A 1 80 ? 6.892 -15.201 4.538 1.00 79.81 80 HIS A O 1
ATOM 642 N N . PHE A 1 81 ? 8.730 -13.930 4.332 1.00 82.00 81 PHE A N 1
ATOM 643 C CA . PHE A 1 81 ? 8.762 -13.561 5.750 1.00 82.00 81 PHE A CA 1
ATOM 644 C C . PHE A 1 81 ? 7.502 -12.812 6.186 1.00 82.00 81 PHE A C 1
ATOM 646 O O . PHE A 1 81 ? 6.982 -13.068 7.270 1.00 82.00 81 PHE A O 1
ATOM 653 N N . ARG A 1 82 ? 6.944 -11.947 5.332 1.00 79.69 82 ARG A N 1
ATOM 654 C CA . ARG A 1 82 ? 5.680 -11.260 5.629 1.00 79.69 82 ARG A CA 1
ATOM 655 C C . ARG A 1 82 ? 4.509 -12.226 5.811 1.00 79.69 82 ARG A C 1
ATOM 657 O O . ARG A 1 82 ? 3.666 -11.984 6.670 1.00 79.69 82 ARG A O 1
ATOM 664 N N . VAL A 1 83 ? 4.444 -13.310 5.038 1.00 77.88 83 VAL A N 1
ATOM 665 C CA . VAL A 1 83 ? 3.408 -14.345 5.208 1.00 77.88 83 VAL A CA 1
ATOM 666 C C . VAL A 1 83 ? 3.562 -15.053 6.552 1.00 77.88 83 VAL A C 1
ATOM 668 O O . VAL A 1 83 ? 2.583 -15.165 7.287 1.00 77.88 83 VAL A O 1
ATOM 671 N N . LEU A 1 84 ? 4.782 -15.465 6.905 1.00 83.38 84 LEU A N 1
ATOM 672 C CA . LEU A 1 84 ? 5.056 -16.121 8.188 1.00 83.38 84 LEU A CA 1
ATOM 673 C C . LEU A 1 84 ? 4.700 -15.220 9.372 1.00 83.38 84 LEU A C 1
ATOM 675 O O . LEU A 1 84 ? 4.016 -15.645 10.300 1.00 83.38 84 LEU A O 1
ATOM 679 N N . ILE A 1 85 ? 5.095 -13.948 9.315 1.00 84.62 85 ILE A N 1
ATOM 680 C CA . ILE A 1 85 ? 4.772 -12.994 10.373 1.00 84.62 85 ILE A CA 1
ATOM 681 C C . ILE A 1 85 ? 3.247 -12.807 10.495 1.00 84.62 85 ILE A C 1
ATOM 683 O O . ILE A 1 85 ? 2.734 -12.765 11.610 1.00 84.62 85 ILE A O 1
ATOM 687 N N . ARG A 1 86 ? 2.491 -12.767 9.386 1.00 80.69 86 ARG A N 1
ATOM 688 C CA . ARG A 1 86 ? 1.015 -12.701 9.437 1.00 80.69 86 ARG A CA 1
ATOM 689 C C . ARG A 1 86 ? 0.388 -13.923 10.106 1.00 80.69 86 ARG A C 1
ATOM 691 O O . ARG A 1 86 ? -0.578 -13.757 10.842 1.00 80.69 86 ARG A O 1
ATOM 698 N N . GLN A 1 87 ? 0.931 -15.120 9.889 1.00 83.19 87 GLN A N 1
ATOM 699 C CA . GLN A 1 87 ? 0.461 -16.337 10.564 1.00 83.19 87 GLN A CA 1
ATOM 700 C C . GLN A 1 87 ? 0.677 -16.251 12.080 1.00 83.19 87 GLN A C 1
ATOM 702 O O . GLN A 1 87 ? -0.239 -16.537 12.850 1.00 83.19 87 GLN A O 1
ATOM 707 N N . VAL A 1 88 ? 1.854 -15.779 12.501 1.00 85.81 88 VAL A N 1
ATOM 708 C CA . VAL A 1 88 ? 2.180 -15.572 13.919 1.00 85.81 88 VAL A CA 1
ATOM 709 C C . VAL A 1 88 ? 1.268 -14.519 14.551 1.00 85.81 88 VAL A C 1
ATOM 711 O O . VAL A 1 88 ? 0.727 -14.748 15.627 1.00 85.81 88 VAL A O 1
ATOM 714 N N . VAL A 1 89 ? 1.044 -13.390 13.872 1.00 83.94 89 VAL A N 1
ATOM 715 C CA . VAL A 1 89 ? 0.157 -12.314 14.350 1.00 83.94 89 VAL A CA 1
ATOM 716 C C . VAL A 1 89 ? -1.304 -12.770 14.445 1.00 83.94 89 VAL A C 1
ATOM 718 O O . VAL A 1 89 ? -2.009 -12.342 15.358 1.00 83.94 89 VAL A O 1
ATOM 721 N N . ALA A 1 90 ? -1.766 -13.620 13.522 1.00 81.38 90 ALA A N 1
ATOM 722 C CA . ALA A 1 90 ? -3.139 -14.124 13.504 1.00 81.38 90 ALA A CA 1
ATOM 723 C C . ALA A 1 90 ? -3.421 -15.132 14.628 1.00 81.38 90 ALA A C 1
ATOM 725 O O . ALA A 1 90 ? -4.538 -15.172 15.143 1.00 81.38 90 ALA A O 1
ATOM 726 N N . ALA A 1 91 ? -2.421 -15.925 15.027 1.00 86.44 91 ALA A N 1
ATOM 727 C CA . ALA A 1 91 ? -2.558 -16.919 16.090 1.00 86.44 91 ALA A CA 1
ATOM 728 C C . ALA A 1 91 ? -1.344 -16.940 17.046 1.00 86.44 91 ALA A C 1
ATOM 730 O O . ALA A 1 91 ? -0.634 -17.945 17.115 1.00 86.44 91 ALA A O 1
ATOM 731 N N . PRO A 1 92 ? -1.110 -15.877 17.844 1.00 86.25 92 PRO A N 1
ATOM 732 C CA . PRO A 1 92 ? 0.088 -15.765 18.689 1.00 86.25 92 PRO A CA 1
ATOM 733 C C . PRO A 1 92 ? 0.212 -16.896 19.717 1.00 86.25 92 PRO A C 1
ATOM 735 O O . PRO A 1 92 ? 1.302 -17.397 19.991 1.00 86.25 92 PRO A O 1
ATOM 738 N N . GLN A 1 93 ? -0.932 -17.357 20.234 1.00 88.00 93 GLN A N 1
ATOM 739 C CA . GLN A 1 93 ? -1.017 -18.419 21.238 1.00 88.00 93 GLN A CA 1
ATOM 740 C C . GLN A 1 93 ? -0.472 -19.757 20.725 1.00 88.00 93 GLN A C 1
ATOM 742 O O . GLN A 1 93 ? 0.154 -20.492 21.484 1.00 88.00 93 GLN A O 1
ATOM 747 N N . THR A 1 94 ? -0.640 -20.052 19.432 1.00 88.56 94 THR A N 1
ATOM 748 C CA . THR A 1 94 ? -0.115 -21.270 18.793 1.00 88.56 94 THR A CA 1
ATOM 749 C C . THR A 1 94 ? 1.414 -21.310 18.796 1.00 88.56 94 THR A C 1
ATOM 751 O O . THR A 1 94 ? 2.000 -22.389 18.770 1.00 88.56 94 THR A O 1
ATOM 754 N N . TYR A 1 95 ? 2.060 -20.145 18.879 1.00 85.06 95 TYR A N 1
ATOM 755 C CA . TYR A 1 95 ? 3.516 -19.996 18.898 1.00 85.06 95 TYR A CA 1
ATOM 756 C C . TYR A 1 95 ? 4.064 -19.625 20.284 1.00 85.06 95 TYR A C 1
ATOM 758 O O . TYR A 1 95 ? 5.258 -19.372 20.415 1.00 85.06 95 TYR A O 1
ATOM 766 N N . GLY A 1 96 ? 3.215 -19.588 21.319 1.00 87.38 96 GLY A N 1
ATOM 767 C CA . GLY A 1 96 ? 3.620 -19.209 22.676 1.00 87.38 96 GLY A CA 1
ATOM 768 C C . GLY A 1 96 ? 4.023 -17.737 22.820 1.00 87.38 96 GLY A C 1
ATOM 769 O O . GLY A 1 96 ? 4.843 -17.417 23.676 1.00 87.38 96 GLY A O 1
ATOM 770 N N . ILE A 1 97 ? 3.480 -16.850 21.980 1.00 86.31 97 ILE A N 1
ATOM 771 C CA . ILE A 1 97 ? 3.801 -15.416 21.959 1.00 86.31 97 ILE A CA 1
ATOM 772 C C . ILE A 1 97 ? 2.612 -14.617 22.501 1.00 86.31 97 ILE A C 1
ATOM 774 O O . ILE A 1 97 ? 1.457 -14.898 22.164 1.00 86.31 97 ILE A O 1
ATOM 778 N N . ASN A 1 98 ? 2.873 -13.595 23.323 1.00 84.81 98 ASN A N 1
ATOM 779 C CA . ASN A 1 98 ? 1.813 -12.698 23.776 1.00 84.81 98 ASN A CA 1
ATOM 780 C C . ASN A 1 98 ? 1.404 -11.741 22.653 1.00 84.81 98 ASN A C 1
ATOM 782 O O . ASN A 1 98 ? 2.233 -11.257 21.889 1.00 84.81 98 ASN A O 1
ATOM 786 N N . SER A 1 99 ? 0.122 -11.377 22.600 1.00 79.56 99 SER A N 1
ATOM 787 C CA . SER A 1 99 ? -0.392 -10.458 21.572 1.00 79.56 99 SER A CA 1
ATOM 788 C C . SER A 1 99 ? 0.291 -9.081 21.568 1.00 79.56 99 SER A C 1
ATOM 790 O O . SER A 1 99 ? 0.328 -8.441 20.520 1.00 79.56 99 SER A O 1
ATOM 792 N N . VAL A 1 100 ? 0.815 -8.623 22.710 1.00 82.75 100 VAL 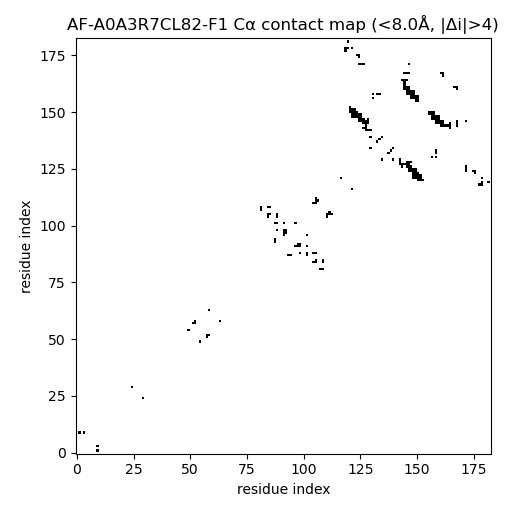A N 1
ATOM 793 C CA . VAL A 1 100 ? 1.550 -7.348 22.828 1.00 82.75 100 VAL A CA 1
ATOM 794 C C . VAL A 1 100 ? 2.932 -7.449 22.175 1.00 82.75 100 VAL A C 1
ATOM 796 O O . VAL A 1 100 ? 3.369 -6.545 21.472 1.00 82.75 100 VAL A O 1
ATOM 799 N N . ASP A 1 101 ? 3.592 -8.602 22.298 1.00 82.62 101 ASP A N 1
ATOM 800 C CA . ASP A 1 101 ? 4.897 -8.845 21.672 1.00 82.62 101 ASP A CA 1
ATOM 801 C C . ASP A 1 101 ? 4.784 -8.905 20.133 1.00 82.62 101 ASP A C 1
ATOM 803 O O . ASP A 1 101 ? 5.760 -8.702 19.406 1.00 82.62 101 ASP A O 1
ATOM 807 N N . CYS A 1 102 ? 3.570 -9.123 19.612 1.00 83.12 102 CYS A N 1
ATOM 808 C CA . CYS A 1 102 ? 3.269 -9.056 18.186 1.00 83.12 102 CYS A CA 1
ATOM 809 C C . CYS A 1 102 ? 3.140 -7.626 17.635 1.00 83.12 102 CYS A C 1
ATOM 811 O O . CYS A 1 102 ? 3.063 -7.486 16.416 1.00 83.12 102 CYS A O 1
ATOM 813 N N . ASP A 1 103 ? 3.129 -6.571 18.453 1.00 79.25 103 ASP A N 1
ATOM 814 C CA . ASP A 1 103 ? 2.926 -5.196 17.965 1.00 79.25 103 ASP A CA 1
ATOM 815 C C . ASP A 1 103 ? 4.053 -4.735 17.030 1.00 79.25 103 ASP A C 1
ATOM 817 O O . ASP A 1 103 ? 3.802 -4.198 15.951 1.00 79.25 103 ASP A O 1
ATOM 821 N N . SER A 1 104 ? 5.303 -5.057 17.359 1.00 79.69 104 SER A N 1
ATOM 822 C CA . SER A 1 104 ? 6.446 -4.797 16.472 1.00 79.69 104 SER A CA 1
ATOM 823 C C . SER A 1 104 ? 6.357 -5.593 15.162 1.00 79.69 104 SER A C 1
ATOM 825 O O . SER A 1 104 ? 6.700 -5.095 14.090 1.00 79.69 104 SER A O 1
ATOM 827 N N . LEU A 1 105 ? 5.852 -6.829 15.229 1.00 81.62 105 LEU A N 1
ATOM 828 C CA . LEU A 1 105 ? 5.659 -7.698 14.065 1.00 81.62 105 LEU A CA 1
ATOM 829 C C . LEU A 1 105 ? 4.516 -7.214 13.163 1.00 81.62 105 LEU A C 1
ATOM 831 O O . LEU A 1 105 ? 4.610 -7.302 11.936 1.00 81.62 105 LEU A O 1
ATOM 835 N N . ARG A 1 106 ? 3.463 -6.652 13.767 1.00 76.56 106 ARG A N 1
ATOM 836 C CA . ARG A 1 106 ? 2.348 -6.001 13.077 1.00 76.56 106 ARG A CA 1
ATOM 837 C C . ARG A 1 106 ? 2.860 -4.863 12.193 1.00 76.56 106 ARG A C 1
ATOM 839 O O . ARG A 1 106 ? 2.588 -4.862 10.992 1.00 76.56 106 ARG A O 1
ATOM 846 N N . LEU A 1 107 ? 3.727 -4.000 12.724 1.00 74.50 107 LEU A N 1
ATOM 847 C CA . LEU A 1 107 ? 4.353 -2.921 11.950 1.00 74.50 107 LEU A CA 1
ATOM 848 C C . LEU A 1 107 ? 5.146 -3.443 10.733 1.00 74.50 107 LEU A C 1
ATOM 850 O O . LEU A 1 107 ? 5.046 -2.887 9.640 1.00 74.50 107 LEU A O 1
ATOM 854 N N . MET A 1 108 ? 5.888 -4.548 10.881 1.00 69.06 108 MET A N 1
ATOM 855 C CA . MET A 1 108 ? 6.745 -5.101 9.816 1.00 69.06 108 MET A CA 1
ATOM 856 C C . MET A 1 108 ? 5.982 -5.662 8.606 1.00 69.06 108 MET A C 1
ATOM 858 O O . MET A 1 108 ? 6.498 -5.649 7.483 1.00 69.06 108 MET A O 1
ATOM 862 N N . VAL A 1 109 ? 4.759 -6.162 8.800 1.00 69.75 109 VAL A N 1
ATOM 863 C CA . VAL A 1 109 ? 3.930 -6.694 7.698 1.00 69.75 109 VAL A CA 1
ATOM 864 C C . VAL A 1 109 ? 2.946 -5.682 7.135 1.00 69.75 109 VAL A C 1
ATOM 866 O O . VAL A 1 109 ? 2.084 -6.058 6.331 1.00 69.75 109 VAL A O 1
ATOM 869 N N . GLY A 1 110 ? 3.072 -4.418 7.550 1.00 58.34 110 GLY A N 1
ATOM 870 C CA . GLY A 1 110 ? 2.060 -3.411 7.274 1.00 58.34 110 GLY A CA 1
ATOM 871 C C . GLY A 1 110 ? 0.711 -3.811 7.864 1.00 58.34 110 GLY A C 1
ATOM 872 O O . GLY A 1 110 ? -0.318 -3.409 7.332 1.00 58.34 110 GLY A O 1
ATOM 873 N N . TYR A 1 111 ? 0.706 -4.602 8.948 1.00 44.28 111 TYR A N 1
ATOM 874 C CA . TYR A 1 111 ? -0.419 -4.629 9.874 1.00 44.28 111 TYR A CA 1
ATOM 875 C C . TYR A 1 111 ? -0.381 -3.283 10.600 1.00 44.28 111 TYR A C 1
ATOM 877 O O . TYR A 1 111 ? -0.013 -3.157 11.765 1.00 44.28 111 TYR A O 1
ATOM 885 N N . VAL A 1 112 ? -0.738 -2.241 9.855 1.00 39.12 112 VAL A N 1
ATOM 886 C CA . VAL A 1 112 ? -1.469 -1.131 10.434 1.00 39.12 112 VAL A CA 1
ATOM 887 C C . VAL A 1 112 ? -2.602 -1.822 11.196 1.00 39.12 112 VAL A C 1
ATOM 889 O O . VAL A 1 112 ? -3.263 -2.675 10.585 1.00 39.12 112 VAL A O 1
ATOM 892 N N . PRO A 1 113 ? -2.743 -1.636 12.525 1.00 39.38 113 PRO A N 1
ATOM 893 C CA . PRO A 1 113 ? -3.922 -2.150 13.218 1.00 39.38 113 PRO A CA 1
ATOM 894 C C . PRO A 1 113 ? -5.072 -1.675 12.364 1.00 39.38 113 PRO A C 1
ATOM 896 O O . PRO A 1 113 ? -5.099 -0.469 12.188 1.00 39.38 113 PRO A O 1
ATOM 899 N N . ILE A 1 114 ? -5.832 -2.597 11.735 1.00 45.56 114 ILE A N 1
ATOM 900 C CA . ILE A 1 114 ? -6.826 -2.301 10.688 1.00 45.56 114 ILE A CA 1
ATOM 901 C C . ILE A 1 114 ? -7.293 -0.887 10.946 1.00 45.56 114 ILE A C 1
ATOM 903 O O . ILE A 1 114 ? -7.984 -0.685 11.948 1.00 45.56 114 ILE A O 1
ATOM 907 N N . ASP A 1 115 ? -6.783 0.080 10.170 1.00 48.16 115 ASP A N 1
ATOM 908 C CA . ASP A 1 115 ? -7.300 1.432 10.247 1.00 48.16 115 ASP A CA 1
ATOM 909 C C . ASP A 1 115 ? -8.705 1.186 9.740 1.00 48.16 115 ASP A C 1
ATOM 911 O O . ASP A 1 115 ? -8.929 0.976 8.545 1.00 48.16 115 ASP A O 1
ATOM 915 N N . LEU A 1 116 ? -9.607 0.957 10.694 1.00 57.66 116 LEU A N 1
ATOM 916 C CA . LEU A 1 116 ? -11.015 0.764 10.482 1.00 57.66 116 LEU A CA 1
ATOM 917 C C . LEU A 1 116 ? -11.374 2.062 9.811 1.00 57.66 116 LEU A C 1
ATOM 919 O O . LEU A 1 116 ? -11.538 3.049 10.512 1.00 57.66 116 LEU A O 1
ATOM 923 N N . LEU A 1 117 ? -11.384 2.078 8.478 1.00 66.38 117 LEU A N 1
ATOM 924 C CA . LEU A 1 117 ? -11.903 3.190 7.719 1.00 66.38 117 LEU A CA 1
ATOM 925 C C . LEU A 1 117 ? -13.361 3.244 8.157 1.00 66.38 117 LEU A C 1
ATOM 927 O O . LEU A 1 117 ? -14.130 2.353 7.768 1.00 66.38 117 LEU A O 1
ATOM 931 N N . PRO A 1 118 ? -13.728 4.160 9.071 1.00 73.56 118 PRO A N 1
ATOM 932 C CA . PRO A 1 118 ? -15.068 4.133 9.599 1.00 73.56 118 PRO A CA 1
ATOM 933 C C . PRO A 1 118 ? -15.986 4.397 8.413 1.00 73.56 118 PRO A C 1
ATOM 935 O O . PRO A 1 118 ? -15.696 5.247 7.577 1.00 73.56 118 PRO A O 1
ATOM 938 N N . LEU A 1 119 ? -17.096 3.667 8.307 1.00 76.12 119 LEU A N 1
ATOM 939 C CA . LEU A 1 119 ? -18.031 3.883 7.198 1.00 76.12 119 LEU A CA 1
ATOM 940 C C . LEU A 1 119 ? -18.457 5.362 7.105 1.00 76.12 119 LEU A C 1
ATOM 942 O O . LEU A 1 119 ? -18.699 5.853 6.012 1.00 76.12 119 LEU A O 1
ATOM 946 N N . SER A 1 120 ? -18.466 6.085 8.230 1.00 79.81 120 SER A N 1
ATOM 947 C CA . SER A 1 120 ? -18.738 7.522 8.290 1.00 79.81 120 SER A CA 1
ATOM 948 C C . SER A 1 120 ? -17.701 8.413 7.596 1.00 79.81 120 SER A C 1
ATOM 950 O O . SER A 1 120 ? -18.055 9.525 7.239 1.00 79.81 120 SER A O 1
ATOM 952 N N . SER A 1 121 ? -16.449 7.978 7.403 1.00 82.81 121 SER A N 1
ATOM 953 C CA . SER A 1 121 ? -15.443 8.782 6.686 1.00 82.81 121 SER A CA 1
ATOM 954 C C . SER A 1 121 ? -15.512 8.614 5.170 1.00 82.81 121 SER A C 1
ATOM 956 O O . SER A 1 121 ? -14.859 9.360 4.440 1.00 82.81 121 SER A O 1
ATOM 958 N N . ILE A 1 122 ? -16.280 7.642 4.666 1.00 86.19 122 ILE A N 1
ATOM 959 C CA . ILE A 1 122 ? -16.458 7.431 3.230 1.00 86.19 122 ILE A CA 1
ATOM 960 C C . ILE A 1 122 ? -17.515 8.419 2.728 1.00 86.19 122 ILE A C 1
ATOM 962 O O . ILE A 1 122 ? -18.718 8.218 2.893 1.00 86.19 122 ILE A O 1
ATOM 966 N N . ALA A 1 123 ? -17.057 9.469 2.053 1.00 85.81 123 ALA A N 1
ATOM 967 C CA . ALA A 1 123 ? -17.907 10.472 1.424 1.00 85.81 123 ALA A CA 1
ATOM 968 C C . ALA A 1 123 ? -18.773 9.862 0.312 1.00 85.81 123 ALA A C 1
ATOM 970 O O . ALA A 1 123 ? -19.958 10.184 0.169 1.00 85.81 123 ALA A O 1
ATOM 971 N N . ASN A 1 124 ? -18.153 9.010 -0.515 1.00 87.44 124 ASN A N 1
ATOM 972 C CA . ASN A 1 124 ? -18.786 8.434 -1.693 1.00 87.44 124 ASN A CA 1
ATOM 973 C C . ASN A 1 124 ? -18.074 7.167 -2.194 1.00 87.44 124 ASN A C 1
ATOM 975 O O . ASN A 1 124 ? -16.884 6.956 -1.952 1.00 87.44 124 ASN A O 1
ATOM 979 N N . VAL A 1 125 ? -18.803 6.363 -2.965 1.00 90.00 125 VAL A N 1
ATOM 980 C CA . VAL A 1 125 ? -18.298 5.196 -3.692 1.00 90.00 125 VAL A CA 1
ATOM 981 C C . VAL A 1 125 ? -18.538 5.416 -5.180 1.00 90.00 125 VAL A C 1
ATOM 983 O O . VAL A 1 125 ? -19.650 5.733 -5.597 1.00 90.00 125 VAL A O 1
ATOM 986 N N . VAL A 1 126 ? -17.494 5.249 -5.987 1.00 89.25 126 VAL A N 1
ATOM 987 C CA . VAL A 1 126 ? -17.527 5.515 -7.427 1.00 89.25 126 VAL A CA 1
ATOM 988 C C . VAL A 1 126 ? -16.981 4.311 -8.190 1.00 89.25 126 VAL A C 1
ATOM 990 O O . VAL A 1 126 ? -15.991 3.703 -7.795 1.00 89.25 126 VAL A O 1
ATOM 993 N N . THR A 1 127 ? -17.615 3.965 -9.304 1.00 90.44 127 THR A N 1
ATOM 994 C CA . THR A 1 127 ? -17.213 2.862 -10.190 1.00 90.44 127 THR A CA 1
ATOM 995 C C . THR A 1 127 ? -16.887 3.387 -11.582 1.00 90.44 127 THR A C 1
ATOM 997 O O . THR A 1 127 ? -17.345 4.464 -11.960 1.00 90.44 127 THR A O 1
ATOM 1000 N N . ASN A 1 128 ? -16.138 2.612 -12.373 1.00 87.12 128 ASN A N 1
ATOM 1001 C CA . ASN A 1 128 ? -15.798 2.938 -13.767 1.00 87.12 128 ASN A CA 1
ATOM 1002 C C . ASN A 1 128 ? -15.065 4.284 -13.942 1.00 87.12 128 ASN A C 1
ATOM 1004 O O . ASN A 1 128 ? -15.175 4.928 -14.985 1.00 87.12 128 ASN A O 1
ATOM 1008 N N . VAL A 1 129 ? -14.322 4.728 -12.924 1.00 87.38 129 VAL A N 1
ATOM 1009 C CA . VAL A 1 129 ? -13.562 5.982 -12.962 1.00 87.38 129 VAL A CA 1
ATOM 1010 C C . VAL A 1 129 ? -12.078 5.690 -12.871 1.00 87.38 129 VAL A C 1
ATOM 1012 O O . VAL A 1 129 ? -11.600 5.059 -11.930 1.00 87.38 129 VAL A O 1
ATOM 1015 N N . MET A 1 130 ? -11.338 6.207 -13.847 1.00 84.69 130 MET A N 1
ATOM 1016 C CA . MET A 1 130 ? -9.889 6.115 -13.856 1.00 84.69 130 MET A CA 1
ATOM 1017 C C . MET A 1 130 ? -9.301 7.203 -12.954 1.00 84.69 130 MET A C 1
ATOM 1019 O O . MET A 1 130 ? -9.252 8.378 -13.319 1.00 84.69 130 MET A O 1
ATOM 1023 N N . THR A 1 131 ? -8.862 6.823 -11.754 1.00 82.69 131 THR A N 1
ATOM 1024 C CA . THR A 1 131 ? -8.173 7.744 -10.840 1.00 82.69 131 THR A CA 1
ATOM 1025 C C . THR A 1 131 ? -6.724 7.967 -11.285 1.00 82.69 131 THR A C 1
ATOM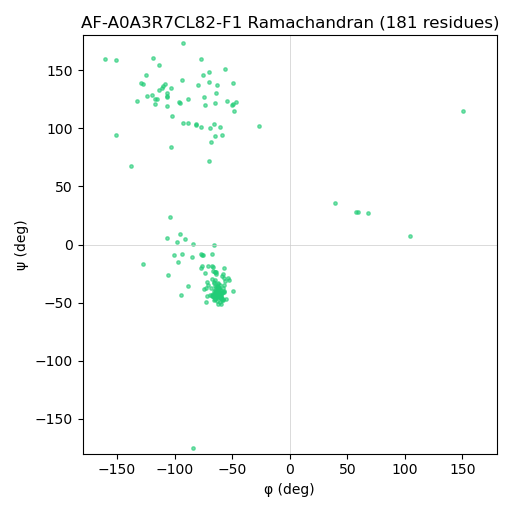 1027 O O . THR A 1 131 ? -6.148 7.119 -11.969 1.00 82.69 131 THR A O 1
ATOM 1030 N N . PRO A 1 132 ? -6.054 9.052 -10.851 1.00 80.31 132 PRO A N 1
ATOM 1031 C CA . PRO A 1 132 ? -4.628 9.236 -11.120 1.00 80.31 132 PRO A CA 1
ATOM 1032 C C . PRO A 1 132 ? -3.746 8.093 -10.593 1.00 80.31 132 PRO A C 1
ATOM 1034 O O . PRO A 1 132 ? -2.649 7.888 -11.103 1.00 80.31 132 PRO A O 1
ATOM 1037 N N . ALA A 1 133 ? -4.189 7.372 -9.556 1.00 76.69 133 ALA A N 1
ATOM 1038 C CA . ALA A 1 133 ? -3.501 6.183 -9.060 1.00 76.69 133 ALA A CA 1
ATOM 1039 C C . ALA A 1 133 ? -3.673 5.003 -10.024 1.00 76.69 133 ALA A C 1
ATOM 1041 O O . ALA A 1 133 ? -2.673 4.440 -10.462 1.00 76.69 133 ALA A O 1
ATOM 1042 N N . LEU A 1 134 ? -4.909 4.714 -10.440 1.00 80.88 134 LEU A N 1
ATOM 1043 C CA . LEU A 1 134 ? -5.198 3.673 -11.428 1.00 80.88 134 LEU A CA 1
ATOM 1044 C C . LEU A 1 134 ? -4.549 3.962 -12.788 1.00 80.88 134 LEU A C 1
ATOM 1046 O O . LEU A 1 134 ? -4.077 3.043 -13.439 1.00 80.88 134 LEU A O 1
ATOM 1050 N N . ALA A 1 135 ? -4.410 5.226 -13.185 1.00 81.12 135 ALA A N 1
ATOM 1051 C CA . ALA A 1 135 ? -3.687 5.586 -14.404 1.00 81.12 135 ALA A CA 1
ATOM 1052 C C . ALA A 1 135 ? -2.187 5.229 -14.349 1.00 81.12 135 ALA A C 1
ATOM 1054 O O . ALA A 1 135 ? -1.567 5.045 -15.393 1.00 81.12 135 ALA A O 1
ATOM 1055 N N . ARG A 1 136 ? -1.592 5.153 -13.148 1.00 79.44 136 ARG A N 1
ATOM 1056 C CA . ARG A 1 136 ? -0.180 4.775 -12.963 1.00 79.44 136 ARG A CA 1
ATOM 1057 C C . ARG A 1 136 ? 0.021 3.270 -12.820 1.00 79.44 136 ARG A C 1
ATOM 1059 O O . ARG A 1 136 ? 1.062 2.780 -13.242 1.00 79.44 136 ARG A O 1
ATOM 1066 N N . THR A 1 137 ? -0.911 2.572 -12.173 1.00 79.81 137 THR A N 1
ATOM 1067 C CA . THR A 1 137 ? -0.702 1.178 -11.735 1.00 79.81 137 THR A CA 1
ATOM 1068 C C . THR A 1 137 ? -1.784 0.199 -12.177 1.00 79.81 137 THR A C 1
ATOM 1070 O O . THR A 1 137 ? -1.563 -1.001 -12.092 1.00 79.81 137 THR A O 1
ATOM 1073 N N . GLY A 1 138 ? -2.949 0.685 -12.593 1.00 79.00 138 GLY A N 1
ATOM 1074 C CA . GLY A 1 138 ? -4.080 -0.132 -13.021 1.00 79.00 138 GLY A CA 1
ATOM 1075 C C . GLY A 1 138 ? -4.092 -0.390 -14.527 1.00 79.00 138 GLY A C 1
ATOM 1076 O O . GLY A 1 138 ? -3.317 0.184 -15.298 1.00 79.00 138 GLY A O 1
ATOM 1077 N N . HIS A 1 139 ? -5.017 -1.247 -14.953 1.00 82.94 139 HIS A N 1
ATOM 1078 C CA . HIS A 1 139 ? -5.198 -1.610 -16.353 1.00 82.94 139 HIS A CA 1
ATOM 1079 C C . HIS A 1 139 ? -6.458 -0.955 -16.936 1.00 82.94 139 HIS A C 1
ATOM 1081 O O . HIS A 1 139 ? -7.563 -1.268 -16.501 1.00 82.94 139 HIS A O 1
ATOM 1087 N N . PRO A 1 140 ? -6.345 -0.101 -17.973 1.00 84.62 140 PRO A N 1
ATOM 1088 C CA . PRO A 1 140 ? -7.505 0.552 -18.588 1.00 84.62 140 PRO A CA 1
ATOM 1089 C C . PRO A 1 140 ? -8.576 -0.409 -19.113 1.00 84.62 140 PRO A C 1
ATOM 1091 O O . PRO A 1 140 ? -9.749 -0.059 -19.146 1.00 84.62 140 PRO A O 1
ATOM 1094 N N . GLN A 1 141 ? -8.174 -1.616 -19.512 1.00 87.38 141 GLN A N 1
ATOM 1095 C CA . GLN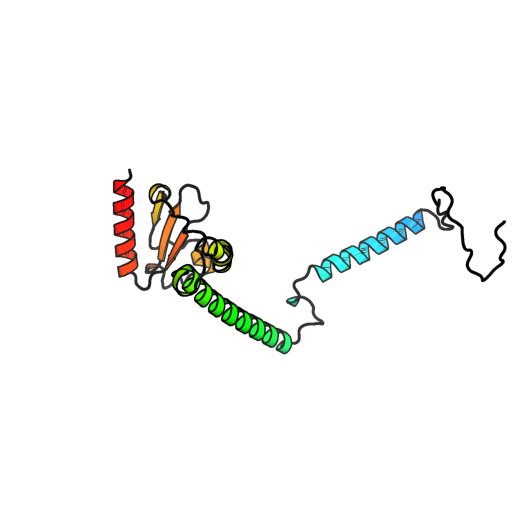 A 1 141 ? -9.077 -2.653 -20.019 1.00 87.38 141 GLN A CA 1
ATOM 1096 C C . GLN A 1 141 ? -9.878 -3.353 -18.913 1.00 87.38 141 GLN A C 1
ATOM 1098 O O . GLN A 1 141 ? -10.898 -3.955 -19.215 1.00 87.38 141 GLN A O 1
ATOM 1103 N N . ALA A 1 142 ? -9.436 -3.250 -17.658 1.00 86.38 142 ALA A N 1
ATOM 1104 C CA . ALA A 1 142 ? -10.107 -3.802 -16.483 1.00 86.38 142 ALA A CA 1
ATOM 1105 C C . ALA A 1 142 ? -10.824 -2.701 -15.682 1.00 86.38 142 ALA A C 1
ATOM 1107 O O . ALA A 1 142 ? -11.021 -2.817 -14.479 1.00 86.38 142 ALA A O 1
ATOM 1108 N N . LEU A 1 143 ? -11.180 -1.578 -16.322 1.00 88.62 143 LEU A N 1
ATOM 1109 C CA . LEU A 1 143 ? -11.774 -0.434 -15.625 1.00 88.62 143 LEU A CA 1
ATOM 1110 C C . LEU A 1 143 ? -13.049 -0.806 -14.845 1.00 88.62 143 LEU A C 1
ATOM 1112 O O . LEU A 1 143 ? -13.342 -0.224 -13.800 1.00 88.62 143 LEU A O 1
ATOM 1116 N N . ASP A 1 144 ? -13.792 -1.783 -15.353 1.00 91.12 144 ASP A N 1
ATOM 1117 C CA . ASP A 1 144 ? -15.022 -2.298 -14.769 1.00 91.12 144 ASP A CA 1
ATOM 1118 C C . ASP A 1 144 ? -14.800 -3.203 -13.548 1.00 91.12 144 ASP A C 1
ATOM 1120 O O . ASP A 1 144 ? -15.762 -3.495 -12.840 1.00 91.12 144 ASP A O 1
ATOM 1124 N N . THR A 1 145 ? -13.564 -3.593 -13.235 1.00 90.56 145 THR A N 1
ATOM 1125 C CA . THR A 1 145 ? -13.239 -4.349 -12.017 1.00 90.56 145 THR A CA 1
ATOM 1126 C C . THR A 1 145 ? -12.812 -3.454 -10.855 1.00 90.56 145 THR A C 1
ATOM 1128 O O . THR A 1 145 ? -12.700 -3.936 -9.726 1.00 90.56 145 THR A O 1
ATOM 1131 N N . TYR A 1 146 ? -12.621 -2.151 -11.086 1.00 90.06 146 TYR A N 1
ATOM 1132 C CA . TYR A 1 146 ? -12.222 -1.212 -10.040 1.00 90.06 146 TYR A CA 1
ATOM 1133 C C . TYR A 1 146 ? -13.416 -0.516 -9.377 1.00 90.06 146 TYR A C 1
ATOM 1135 O O . TYR A 1 146 ? -14.373 -0.084 -10.029 1.00 90.06 146 TYR A O 1
ATOM 1143 N N . LEU A 1 147 ? -13.310 -0.335 -8.062 1.00 91.56 147 LEU A N 1
ATOM 1144 C CA . LEU A 1 147 ? -14.192 0.499 -7.247 1.00 91.56 147 LEU A CA 1
ATOM 1145 C C . LEU A 1 147 ? -13.348 1.476 -6.441 1.00 91.56 147 LEU A C 1
ATOM 1147 O O . LEU A 1 147 ? -12.296 1.137 -5.904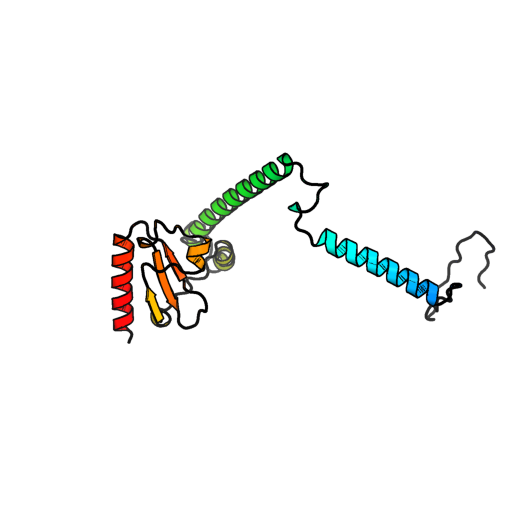 1.00 91.56 147 LEU A O 1
ATOM 1151 N N . VAL A 1 148 ? -13.816 2.711 -6.374 1.00 90.5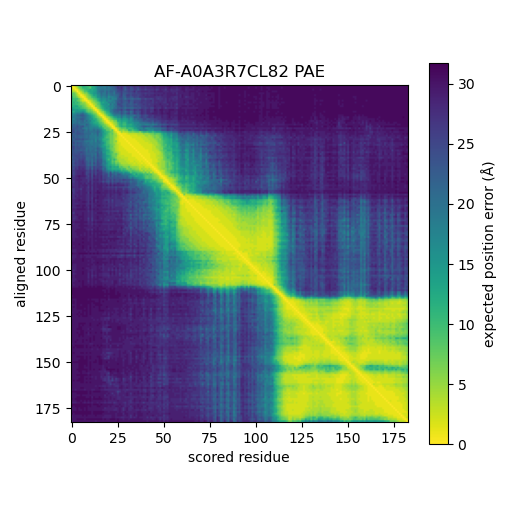6 148 VAL A N 1
ATOM 1152 C CA . VAL A 1 148 ? -13.091 3.833 -5.801 1.00 90.56 148 VAL A CA 1
ATOM 1153 C C . VAL A 1 148 ? -13.853 4.350 -4.589 1.00 90.56 148 VAL A C 1
ATOM 1155 O O . VAL A 1 148 ? -15.028 4.698 -4.692 1.00 90.56 148 VAL A O 1
ATOM 1158 N N . LEU A 1 149 ? -13.180 4.413 -3.444 1.00 89.56 149 LEU A N 1
ATOM 1159 C CA . LEU A 1 149 ? -13.686 5.030 -2.225 1.00 89.56 149 LEU A CA 1
ATOM 1160 C C . LEU A 1 149 ? -13.153 6.458 -2.134 1.00 89.56 149 LEU A C 1
ATOM 1162 O O . LEU A 1 149 ? -11.938 6.685 -2.142 1.00 89.56 149 LEU A O 1
ATOM 1166 N N . GLN A 1 150 ? -14.066 7.416 -2.037 1.00 86.81 150 GLN A N 1
ATOM 1167 C CA . GLN A 1 150 ? -13.745 8.798 -1.720 1.00 86.81 150 GLN A CA 1
ATOM 1168 C C . GLN A 1 150 ? -13.926 8.996 -0.219 1.00 86.81 150 GLN A C 1
ATOM 1170 O O . GLN A 1 150 ? -15.006 8.746 0.309 1.00 86.81 150 GLN A O 1
ATOM 1175 N N . VAL A 1 151 ? -12.865 9.420 0.457 1.00 84.12 151 VAL A N 1
ATOM 1176 C CA . VAL A 1 151 ? -12.821 9.588 1.913 1.00 84.12 151 VAL A CA 1
ATOM 1177 C C . VAL A 1 151 ? -12.744 11.086 2.214 1.00 84.12 151 VAL A C 1
ATOM 1179 O O . VAL A 1 151 ? -12.004 11.789 1.531 1.00 84.12 151 VAL A O 1
ATOM 1182 N N . GLU A 1 152 ? -13.538 11.580 3.169 1.00 76.62 152 GLU A N 1
ATOM 1183 C CA . GLU A 1 152 ? -13.731 13.023 3.419 1.00 76.62 152 GLU A CA 1
ATOM 1184 C C . GLU A 1 152 ? -12.423 13.762 3.741 1.00 76.62 152 GLU A C 1
ATOM 1186 O O . GLU A 1 152 ? -12.181 14.838 3.196 1.00 76.62 152 GLU A O 1
ATOM 1191 N N . ASP A 1 153 ? -11.553 13.152 4.546 1.00 70.44 153 ASP A N 1
ATOM 1192 C CA . ASP A 1 153 ? -10.309 13.769 5.028 1.00 70.44 153 ASP A CA 1
ATOM 1193 C C . ASP A 1 153 ? -9.059 13.381 4.217 1.00 70.44 153 ASP A C 1
ATOM 1195 O O . ASP A 1 153 ? -7.947 13.816 4.524 1.00 70.44 153 ASP A O 1
ATOM 1199 N N . GLU A 1 154 ? -9.213 12.578 3.160 1.00 70.25 154 GLU A N 1
ATOM 1200 C CA . GLU A 1 154 ? -8.095 12.117 2.336 1.00 70.25 154 GLU A CA 1
ATOM 1201 C C . GLU A 1 154 ? -8.062 12.814 0.977 1.00 70.25 154 GLU A C 1
ATOM 1203 O O . GLU A 1 154 ? -8.997 12.767 0.177 1.00 70.25 154 GLU A O 1
ATOM 1208 N N . LEU A 1 155 ? -6.904 13.392 0.656 1.00 62.91 155 LEU A N 1
ATOM 1209 C CA . LEU A 1 155 ? -6.664 14.054 -0.631 1.00 62.91 155 LEU A CA 1
ATOM 1210 C C . LEU A 1 155 ? -6.670 13.079 -1.817 1.00 62.91 155 LEU A C 1
ATOM 1212 O O . LEU A 1 155 ? -6.776 13.506 -2.969 1.00 62.91 155 LEU A O 1
ATOM 1216 N N . LYS A 1 156 ? -6.482 11.779 -1.565 1.00 74.62 156 LYS A N 1
ATOM 1217 C CA . LYS A 1 156 ? -6.365 10.759 -2.608 1.00 74.62 156 LYS A CA 1
ATOM 1218 C C . LYS A 1 156 ? -7.409 9.666 -2.390 1.00 74.62 156 LYS A C 1
ATOM 1220 O O . LYS A 1 156 ? -7.446 9.081 -1.313 1.00 74.62 156 LYS A O 1
ATOM 1225 N N . PRO A 1 157 ? -8.206 9.334 -3.417 1.00 82.19 157 PRO A N 1
ATOM 1226 C CA . PRO A 1 157 ? -9.181 8.266 -3.302 1.00 82.19 157 PRO A CA 1
ATOM 1227 C C . PRO A 1 157 ? -8.494 6.898 -3.227 1.00 82.19 157 PRO A C 1
ATOM 1229 O O . PRO A 1 157 ? -7.449 6.672 -3.850 1.00 82.19 157 PRO A O 1
ATOM 1232 N N . ILE A 1 158 ? -9.119 5.967 -2.512 1.00 84.94 158 ILE A N 1
ATOM 1233 C CA . ILE A 1 158 ? -8.654 4.583 -2.392 1.00 84.94 158 ILE A CA 1
ATOM 1234 C C . ILE A 1 158 ? -9.259 3.788 -3.546 1.00 84.94 158 ILE A C 1
ATOM 1236 O O . ILE A 1 158 ? -10.468 3.804 -3.743 1.00 84.94 158 ILE A O 1
ATOM 1240 N N . SER A 1 159 ? -8.427 3.109 -4.334 1.00 85.81 159 SER A N 1
ATOM 1241 C CA . SER A 1 159 ? -8.886 2.269 -5.448 1.00 85.81 159 SER A CA 1
ATOM 1242 C C . SER A 1 159 ? -8.743 0.796 -5.076 1.00 85.81 159 SER A C 1
ATOM 1244 O O . SER A 1 159 ? -7.670 0.370 -4.652 1.00 85.81 159 SER A O 1
ATOM 1246 N N . LEU A 1 160 ? -9.825 0.038 -5.223 1.00 86.94 160 LEU A N 1
ATOM 1247 C CA . LEU A 1 160 ? -9.920 -1.388 -4.933 1.00 86.94 160 LEU A CA 1
ATOM 1248 C C . LEU A 1 160 ? -10.141 -2.149 -6.239 1.00 86.94 160 LEU A C 1
ATOM 1250 O O . LEU A 1 160 ? -10.995 -1.768 -7.036 1.00 86.94 160 LEU A O 1
ATOM 1254 N N . GLU A 1 161 ? -9.383 -3.220 -6.442 1.00 88.25 161 GLU A N 1
ATOM 1255 C CA . GLU A 1 161 ? -9.514 -4.118 -7.589 1.00 88.25 161 GLU A CA 1
ATOM 1256 C C . GLU A 1 161 ? -10.227 -5.401 -7.175 1.00 88.25 161 GLU A C 1
ATOM 1258 O O . GLU A 1 161 ? -9.904 -5.998 -6.145 1.00 88.25 161 GLU A O 1
ATOM 1263 N N . PHE A 1 162 ? -11.185 -5.831 -7.990 1.00 88.38 162 PHE A N 1
ATOM 1264 C CA . PHE A 1 162 ? -11.945 -7.053 -7.770 1.00 88.38 162 PHE A CA 1
ATOM 1265 C C . PHE A 1 162 ? -11.639 -8.093 -8.843 1.00 88.38 162 PHE A C 1
ATOM 1267 O O . PHE A 1 162 ? -11.282 -7.773 -9.971 1.00 88.38 162 PHE A O 1
ATOM 1274 N N . ALA A 1 163 ? -11.825 -9.365 -8.491 1.00 86.06 163 ALA A N 1
ATOM 1275 C CA . ALA A 1 163 ? -11.636 -10.475 -9.423 1.00 86.06 163 ALA A CA 1
ATOM 1276 C C . ALA A 1 163 ? -12.665 -10.482 -10.571 1.00 86.06 163 ALA A C 1
ATOM 1278 O O . ALA A 1 163 ? -12.403 -11.063 -11.621 1.00 86.06 163 ALA A O 1
ATOM 1279 N N . SER A 1 164 ? -13.830 -9.855 -10.376 1.00 88.38 164 SER A N 1
ATOM 1280 C CA . SER A 1 164 ? -14.845 -9.658 -11.410 1.00 88.38 164 SER A CA 1
ATOM 1281 C C . SER A 1 164 ? -15.661 -8.389 -11.161 1.00 88.38 164 SER A C 1
ATOM 1283 O O . SER A 1 164 ? -15.752 -7.891 -10.032 1.00 88.38 164 SER A O 1
ATOM 1285 N N . ASN A 1 165 ? -16.282 -7.889 -12.227 1.00 89.75 165 ASN A N 1
ATOM 1286 C CA . ASN A 1 165 ? -17.226 -6.776 -12.174 1.00 89.75 165 ASN A CA 1
ATOM 1287 C C . ASN A 1 165 ? -18.477 -7.107 -11.335 1.00 89.75 165 ASN A C 1
ATOM 1289 O O . ASN A 1 165 ? -18.921 -6.250 -10.576 1.00 89.75 165 ASN A O 1
ATOM 1293 N N . ASP A 1 166 ? -18.961 -8.354 -11.361 1.00 90.06 166 ASP A N 1
ATOM 1294 C CA . ASP A 1 166 ? -20.086 -8.814 -10.532 1.00 90.06 166 ASP A CA 1
ATOM 1295 C C . ASP A 1 166 ? -19.815 -8.632 -9.029 1.00 90.06 166 ASP A C 1
ATOM 1297 O O . ASP A 1 166 ? -20.647 -8.098 -8.291 1.00 90.06 166 ASP A O 1
ATOM 1301 N N . ILE A 1 167 ? -18.625 -9.040 -8.565 1.00 88.44 167 ILE A N 1
ATOM 1302 C CA . ILE A 1 167 ? -18.241 -8.898 -7.152 1.00 88.44 167 ILE A CA 1
ATOM 1303 C C . ILE A 1 167 ? -18.105 -7.416 -6.803 1.00 88.44 167 ILE A C 1
ATOM 1305 O O . ILE A 1 167 ? -18.606 -6.977 -5.765 1.00 88.44 167 ILE A O 1
ATOM 1309 N N . ARG A 1 168 ? -17.464 -6.633 -7.680 1.00 93.31 168 ARG A N 1
ATOM 1310 C CA . ARG A 1 168 ? -17.342 -5.182 -7.516 1.00 93.31 168 ARG A CA 1
ATOM 1311 C C . ARG A 1 168 ? -18.716 -4.527 -7.363 1.00 93.31 168 ARG A C 1
ATOM 1313 O O . ARG A 1 168 ? -18.898 -3.715 -6.458 1.00 93.31 168 ARG A O 1
ATOM 1320 N N . ASP A 1 169 ? -19.677 -4.881 -8.212 1.00 91.38 169 ASP A N 1
ATOM 1321 C CA . ASP A 1 169 ? -21.032 -4.327 -8.174 1.00 91.38 169 ASP A CA 1
ATOM 1322 C C . ASP A 1 169 ? -21.770 -4.692 -6.895 1.00 91.38 169 ASP A C 1
ATOM 1324 O O . ASP A 1 169 ? -22.365 -3.825 -6.250 1.00 91.38 169 ASP A O 1
ATOM 1328 N N . GLN A 1 170 ? -21.676 -5.950 -6.467 1.00 91.19 170 GLN A N 1
ATOM 1329 C CA . GLN A 1 170 ? -22.292 -6.385 -5.221 1.00 91.19 170 GLN A CA 1
ATOM 1330 C C . GLN A 1 170 ? -21.718 -5.634 -4.010 1.00 91.19 170 GLN A C 1
ATOM 1332 O O . GLN A 1 170 ? -22.472 -5.200 -3.130 1.00 91.19 170 GLN A O 1
ATOM 1337 N N . VAL A 1 171 ? -20.400 -5.429 -3.979 1.00 89.81 171 VAL A N 1
ATOM 1338 C CA . VAL A 1 171 ? -19.730 -4.657 -2.924 1.00 89.81 171 VAL A CA 1
ATOM 1339 C C . VAL A 1 171 ? -20.112 -3.178 -2.996 1.00 89.81 171 VAL A C 1
ATOM 1341 O O . VAL A 1 171 ? -20.466 -2.599 -1.968 1.00 89.81 171 VAL A O 1
ATOM 1344 N N . GLY A 1 172 ? -20.127 -2.579 -4.188 1.00 90.12 172 GLY A N 1
ATOM 1345 C CA . GLY A 1 172 ? -20.512 -1.182 -4.395 1.00 90.12 172 GLY A CA 1
ATOM 1346 C C . GLY A 1 172 ? -21.939 -0.886 -3.946 1.00 90.12 172 GLY A C 1
ATOM 1347 O O . GLY A 1 172 ? -22.162 0.060 -3.190 1.00 90.12 172 GLY A O 1
ATOM 1348 N N . VAL A 1 173 ? -22.898 -1.737 -4.319 1.00 91.31 173 VAL A N 1
ATOM 1349 C CA . VAL A 1 173 ? -24.299 -1.622 -3.878 1.00 91.31 173 VAL A CA 1
ATOM 1350 C C . VAL A 1 173 ? -24.417 -1.777 -2.363 1.00 91.31 173 VAL A C 1
ATOM 1352 O O . VAL A 1 173 ? -25.164 -1.036 -1.722 1.00 91.31 173 VAL A O 1
ATOM 1355 N N . THR A 1 174 ? -23.687 -2.725 -1.776 1.00 91.62 174 THR A N 1
ATOM 1356 C CA . THR A 1 174 ? -23.722 -2.962 -0.326 1.00 91.62 174 THR A CA 1
ATOM 1357 C C . THR A 1 174 ? -23.178 -1.761 0.441 1.00 91.62 174 THR A C 1
ATOM 1359 O O . THR A 1 174 ? -23.834 -1.284 1.365 1.00 91.62 174 THR A O 1
ATOM 1362 N N . LEU A 1 175 ? -22.032 -1.217 0.024 1.00 89.94 175 LEU A N 1
ATOM 1363 C CA . LEU A 1 175 ? -21.460 -0.017 0.630 1.00 89.94 175 LEU A CA 1
ATOM 1364 C C . LEU A 1 175 ? -22.386 1.189 0.467 1.00 89.94 175 LEU A C 1
ATOM 1366 O O . LEU A 1 175 ? -22.656 1.868 1.450 1.00 89.94 175 LEU A O 1
ATOM 1370 N N . ALA A 1 176 ? -22.951 1.416 -0.721 1.00 88.06 176 ALA A N 1
ATOM 1371 C CA . ALA A 1 176 ? -23.892 2.513 -0.943 1.00 88.06 176 ALA A CA 1
ATOM 1372 C C . ALA A 1 176 ? -25.111 2.439 -0.003 1.00 88.06 176 ALA A C 1
ATOM 1374 O O . ALA A 1 176 ? -25.529 3.458 0.546 1.00 88.06 176 ALA A O 1
ATOM 1375 N N . ARG A 1 177 ? -25.650 1.234 0.240 1.00 89.12 177 ARG A N 1
ATOM 1376 C CA . ARG A 1 177 ? -26.743 1.019 1.207 1.00 89.12 177 ARG A CA 1
ATOM 1377 C C . ARG A 1 177 ? -26.317 1.304 2.644 1.00 89.12 177 ARG A C 1
ATOM 1379 O O . ARG A 1 177 ? -27.071 1.939 3.373 1.00 89.12 177 ARG A O 1
ATOM 1386 N N . LEU A 1 178 ? -25.128 0.852 3.044 1.00 87.50 178 LEU A N 1
ATOM 1387 C CA . LEU A 1 178 ? -24.594 1.106 4.385 1.00 87.50 178 LEU A CA 1
ATOM 1388 C C . LEU A 1 178 ? -24.362 2.604 4.623 1.00 87.50 178 LEU A C 1
ATOM 1390 O O . LEU A 1 178 ? -24.720 3.110 5.680 1.00 87.50 178 LEU A O 1
ATOM 1394 N N . LEU A 1 179 ? -23.838 3.321 3.627 1.00 87.50 179 LEU A N 1
ATOM 1395 C CA . LEU A 1 179 ? -23.612 4.767 3.700 1.00 87.50 179 LEU A CA 1
ATOM 1396 C C . LEU A 1 179 ? -24.919 5.561 3.737 1.00 87.50 179 LEU A C 1
ATOM 1398 O O . LEU A 1 179 ? -25.011 6.549 4.457 1.00 87.50 179 LEU A O 1
ATOM 1402 N N . ALA A 1 180 ? -25.940 5.121 2.997 1.00 84.88 180 ALA A N 1
ATOM 1403 C CA . ALA A 1 180 ? -27.267 5.727 3.059 1.00 84.88 180 ALA A CA 1
ATOM 1404 C C . ALA A 1 180 ? -27.937 5.529 4.427 1.00 84.88 180 ALA A C 1
ATOM 1406 O O . ALA A 1 180 ? -28.664 6.408 4.864 1.00 84.88 180 ALA A O 1
ATOM 1407 N N . GLY A 1 181 ? -27.686 4.404 5.108 1.00 80.81 181 GLY A N 1
ATOM 1408 C CA . GLY A 1 181 ? -28.212 4.142 6.452 1.00 80.81 181 GLY A CA 1
ATOM 1409 C C . GLY A 1 181 ? -27.502 4.895 7.584 1.00 80.81 181 GLY A C 1
ATOM 1410 O O . GLY A 1 181 ? -27.966 4.839 8.719 1.00 80.81 181 GLY A O 1
ATOM 1411 N N . LEU A 1 182 ? -26.379 5.560 7.296 1.00 75.88 182 LEU A N 1
ATOM 1412 C CA . LEU A 1 182 ? -25.608 6.359 8.258 1.00 75.88 182 LEU A CA 1
ATOM 1413 C C . LEU A 1 182 ? -25.923 7.863 8.195 1.00 75.88 182 LEU A C 1
ATOM 1415 O O . LEU A 1 182 ? -25.525 8.588 9.106 1.00 75.88 182 LEU A O 1
ATOM 1419 N N . LYS A 1 183 ? -26.589 8.320 7.129 1.00 60.81 183 LYS A N 1
ATOM 1420 C CA . LYS A 1 183 ? -27.030 9.709 6.932 1.00 60.81 183 LYS A CA 1
ATOM 1421 C C . LYS A 1 183 ? -28.466 9.886 7.408 1.00 60.81 183 LYS A C 1
ATOM 1423 O O . LYS A 1 183 ? -28.752 10.976 7.947 1.00 60.81 183 LYS A O 1
#

pLDDT: mean 71.86, std 16.13, range [35.94, 93.31]

Organism: Aphanomyces astaci (NCBI:txid112090)

Radius of gyration: 31.84 Å; Cα contacts (8 Å, |Δi|>4): 127; chains: 1; bounding box: 95×59×46 Å

Nearest PDB structures (foldseek):
  1mai-assembly1_A  TM=8.491E-01  e=2.457E-01  Rattus norvegicus
  5ulm-assembly1_A  TM=9.073E-01  e=7.713E-01  Homo sapiens
  5ulm-assembly2_B  TM=9.079E-01  e=8.759E-01  Homo sapiens
  5zz9-assembly3_C  TM=8.587E-01  e=4.573E+00  Mus musculus
  4j2c-assembly2_C  TM=4.354E-01  e=5.193E+00  Homo sapiens

Solvent-accessible surface area (backbone atoms only — not comparable to full-atom values): 11347 Å² total; per-residue (Å²): 140,87,86,82,65,96,91,61,88,81,86,75,84,89,71,99,62,86,84,78,79,80,66,96,61,58,71,69,54,54,53,51,50,54,55,49,49,51,53,52,51,53,51,48,54,63,56,72,71,44,60,79,87,75,39,92,88,73,69,50,67,72,55,52,56,50,50,53,51,51,50,55,52,50,52,52,51,52,53,53,52,37,53,54,49,49,53,43,64,75,44,26,69,85,73,77,42,58,74,72,75,33,52,70,53,28,57,75,56,68,42,57,72,77,75,70,75,49,68,87,46,49,73,46,79,49,64,68,68,86,43,80,63,40,72,74,76,52,57,83,91,51,39,63,19,35,40,33,41,34,36,72,91,47,98,63,67,49,78,45,82,43,100,37,44,68,60,36,48,54,50,52,53,50,50,54,53,54,50,60,75,74,110

Secondary structure (DSSP, 8-state):
-----TTS-------S-------SS-HHHHHHHHHHHHHHHHHHHHHHTS-GGG-TTT--HHHHHHHHHHHHHHHHHHHHHHHHHHHHHH-GGGGT--TTTTHHHHHHTT--------GGGEEEEEES---TTHHHHS-GGGGGGEEEEEETT-SS-EEEE-SSHHHHHHHHHHHHHHHHTT-

Sequence (183 aa):
HVVGGKGLPTEVKSGASATVFRTEHDMSWVLAQLARIRRVAKRQLTVDARPFYDNPTVTSRGKIDRFEYEIHALERQLAHFRVLIRQVVAAPQTYGINSVDCDSLRLMVGYVPIDLLPLSSIANVVTNVMTPALARTGHPQALDTYLVLQVEDELKPISLEFASNDIRDQVGVTLARLLAGLK

Mean predicted aligned error: 20.29 Å